Protein AF-A0A4Q5LJ62-F1 (afdb_monomer)

Solvent-accessible surface area (backbone atoms only — not comparable to full-atom values): 12305 Å² total; per-residue (Å²): 129,76,89,65,67,50,66,28,33,42,40,40,42,43,19,78,35,74,48,66,73,55,53,48,42,42,36,74,74,70,58,32,41,82,62,65,62,77,50,57,59,85,97,56,76,72,80,79,62,79,39,39,34,42,36,80,39,76,45,72,65,59,47,51,54,51,49,52,51,50,54,54,52,46,70,76,39,81,76,42,24,28,34,40,40,29,29,39,22,82,40,39,42,74,46,78,68,42,77,66,47,100,65,82,76,54,48,38,43,42,70,36,63,49,86,62,44,95,87,57,77,77,66,38,26,32,36,41,42,34,25,35,49,91,74,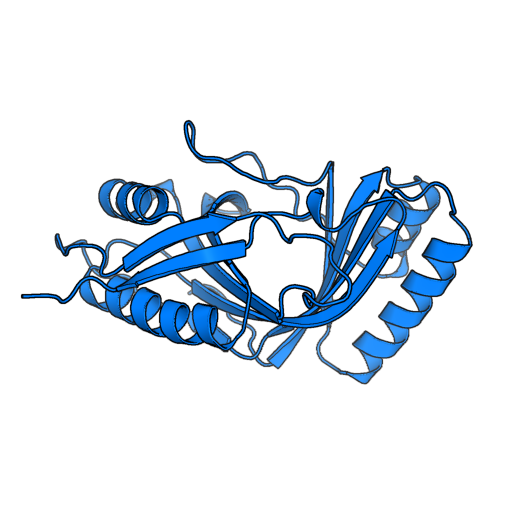22,37,66,69,57,55,50,52,49,44,75,26,50,39,33,44,35,28,38,76,52,100,89,48,50,25,38,36,35,37,53,33,16,48,56,88,59,40,56,60,48,50,56,53,49,53,53,48,46,70,71,20,27,23,41,28,74,20,34,43,30,40,41,29,56,76,45,73,51,74,33,90,59,56,50,66,75,44,73,59,24,67,60,49,77,47,74,48,81,83,127

Structure (mmCIF, N/CA/C/O backbone):
data_AF-A0A4Q5LJ62-F1
#
_entry.id   AF-A0A4Q5LJ62-F1
#
loop_
_atom_site.group_PDB
_atom_site.id
_atom_site.type_symbol
_atom_site.label_atom_id
_atom_site.label_alt_id
_atom_site.label_comp_id
_atom_site.label_asym_id
_atom_site.label_entity_id
_atom_site.label_seq_id
_atom_site.pdbx_PDB_ins_code
_atom_site.Cartn_x
_atom_site.Cartn_y
_atom_site.Cartn_z
_atom_site.occupancy
_atom_site.B_iso_or_equiv
_atom_site.auth_seq_id
_atom_site.auth_comp_id
_atom_site.auth_asym_id
_atom_site.auth_atom_id
_atom_site.pdbx_PDB_model_num
ATOM 1 N N . MET A 1 1 ? 6.351 8.570 18.678 1.00 62.91 1 MET A N 1
ATOM 2 C CA . MET A 1 1 ? 5.264 8.800 17.703 1.00 62.91 1 MET A CA 1
ATOM 3 C C . MET A 1 1 ? 5.742 8.217 16.388 1.00 62.91 1 MET A C 1
ATOM 5 O O . MET A 1 1 ? 6.910 8.433 16.079 1.00 62.91 1 MET A O 1
ATOM 9 N N . GLU A 1 2 ? 4.921 7.429 15.690 1.00 82.50 2 GLU A N 1
ATOM 10 C CA . GLU A 1 2 ? 5.309 6.913 14.368 1.00 82.50 2 GLU A CA 1
ATOM 11 C C . GLU A 1 2 ? 5.549 8.087 13.414 1.00 82.50 2 GLU A C 1
ATOM 13 O O . GLU A 1 2 ? 4.818 9.077 13.455 1.00 82.50 2 GLU A O 1
ATOM 18 N N . LEU A 1 3 ? 6.593 7.996 12.592 1.00 84.75 3 LEU A N 1
ATOM 19 C CA . LEU A 1 3 ? 6.893 9.022 11.599 1.00 84.75 3 LEU A CA 1
ATOM 20 C C . LEU A 1 3 ? 5.955 8.854 10.405 1.00 84.75 3 LEU A C 1
ATOM 22 O O . LEU A 1 3 ? 5.915 7.775 9.819 1.00 84.75 3 LEU A O 1
ATOM 26 N N . THR A 1 4 ? 5.259 9.925 10.031 1.00 92.44 4 THR A N 1
ATOM 27 C CA . THR A 1 4 ? 4.455 9.994 8.808 1.00 92.44 4 THR A CA 1
ATOM 28 C C . THR A 1 4 ? 5.129 10.886 7.773 1.00 92.44 4 THR A C 1
ATOM 30 O O . THR A 1 4 ? 5.835 11.841 8.112 1.00 92.44 4 THR A O 1
ATOM 33 N N . GLN A 1 5 ? 4.960 10.553 6.498 1.00 93.25 5 GLN A N 1
ATOM 34 C CA . GLN A 1 5 ? 5.616 11.217 5.376 1.00 93.25 5 GLN A CA 1
ATOM 35 C C . GLN A 1 5 ? 4.644 11.402 4.198 1.00 93.25 5 GLN A C 1
ATOM 37 O O . GLN A 1 5 ? 4.806 10.757 3.166 1.00 93.25 5 GLN A O 1
ATOM 42 N N . PRO A 1 6 ? 3.632 12.280 4.308 1.00 95.81 6 PRO A N 1
ATOM 43 C CA . PRO A 1 6 ? 2.788 12.605 3.164 1.00 95.81 6 PRO A CA 1
ATOM 44 C C . PRO A 1 6 ? 3.574 13.395 2.106 1.00 95.81 6 PRO A C 1
ATOM 46 O O . PRO A 1 6 ? 4.588 14.032 2.401 1.00 95.81 6 PRO A O 1
ATOM 49 N N . ASN A 1 7 ? 3.042 13.431 0.886 1.00 96.94 7 ASN A N 1
ATOM 50 C CA . ASN A 1 7 ? 3.590 14.127 -0.280 1.00 96.94 7 ASN A CA 1
ATOM 51 C C . ASN A 1 7 ? 4.972 13.626 -0.721 1.00 96.94 7 ASN A C 1
ATOM 53 O O . ASN A 1 7 ? 5.824 14.414 -1.132 1.00 96.94 7 ASN A O 1
ATOM 57 N N . ILE A 1 8 ? 5.182 12.315 -0.643 1.00 97.44 8 ILE A N 1
ATOM 58 C CA . ILE A 1 8 ? 6.353 11.639 -1.206 1.00 97.44 8 ILE A CA 1
ATOM 59 C C . ILE A 1 8 ? 5.923 10.680 -2.313 1.00 97.44 8 ILE A C 1
ATOM 61 O O . ILE A 1 8 ? 4.735 10.393 -2.478 1.00 97.44 8 ILE A O 1
ATOM 65 N N . PHE A 1 9 ? 6.902 10.190 -3.062 1.00 98.06 9 PHE A N 1
ATOM 66 C CA . PHE A 1 9 ? 6.711 9.155 -4.062 1.00 98.06 9 PHE A CA 1
ATOM 67 C C . PHE A 1 9 ? 7.361 7.863 -3.599 1.00 98.06 9 PHE A C 1
ATOM 69 O O . PHE A 1 9 ? 8.462 7.884 -3.038 1.00 98.06 9 PHE A O 1
ATOM 76 N N . HIS A 1 10 ? 6.700 6.750 -3.873 1.00 97.69 10 HIS A N 1
ATOM 77 C CA . HIS A 1 10 ? 7.274 5.426 -3.723 1.00 97.69 10 HIS A CA 1
ATOM 78 C C . HIS A 1 10 ? 7.472 4.790 -5.095 1.00 97.69 10 HIS A C 1
ATOM 80 O O . HIS A 1 10 ? 6.712 5.039 -6.031 1.00 97.69 10 HIS A O 1
ATOM 86 N N . ILE A 1 11 ? 8.523 3.990 -5.217 1.00 98.19 11 ILE A N 1
ATOM 87 C CA . ILE A 1 11 ? 8.724 3.083 -6.337 1.00 98.19 11 ILE A CA 1
ATOM 88 C C . ILE A 1 11 ? 8.889 1.690 -5.744 1.00 98.19 11 ILE A C 1
ATOM 90 O O . ILE A 1 11 ? 9.716 1.496 -4.852 1.00 98.19 11 ILE A O 1
ATOM 94 N N . HIS A 1 12 ? 8.114 0.744 -6.254 1.00 96.56 12 HIS A N 1
ATOM 95 C CA . HIS A 1 12 ? 8.109 -0.651 -5.852 1.00 96.56 12 HIS A CA 1
ATOM 96 C C . HIS A 1 12 ? 8.596 -1.532 -7.000 1.00 96.56 12 HIS A C 1
ATOM 98 O O . HIS A 1 12 ? 8.252 -1.315 -8.167 1.00 96.56 12 HIS A O 1
ATOM 104 N N . ILE A 1 13 ? 9.407 -2.530 -6.651 1.00 96.19 13 ILE A N 1
ATOM 105 C CA . ILE A 1 13 ? 9.763 -3.650 -7.522 1.00 96.19 13 ILE A CA 1
ATOM 106 C C . ILE A 1 13 ? 9.187 -4.904 -6.877 1.00 96.19 13 ILE A C 1
ATOM 108 O O . ILE A 1 13 ? 9.687 -5.363 -5.849 1.00 96.19 13 ILE A O 1
ATOM 112 N N . ASP A 1 14 ? 8.156 -5.450 -7.510 1.00 93.75 14 ASP A N 1
ATOM 113 C CA . ASP A 1 14 ? 7.458 -6.652 -7.072 1.00 93.75 14 ASP A CA 1
ATOM 114 C C . ASP A 1 14 ? 7.798 -7.806 -8.006 1.00 93.75 14 ASP A C 1
ATOM 116 O O . ASP A 1 14 ? 7.232 -7.938 -9.097 1.00 93.75 14 ASP A O 1
ATOM 120 N N . ALA A 1 15 ? 8.756 -8.642 -7.602 1.00 93.12 15 ALA A N 1
ATOM 121 C CA . ALA A 1 15 ? 9.283 -9.695 -8.462 1.00 93.12 15 ALA A CA 1
ATOM 122 C C . ALA A 1 15 ? 8.815 -11.094 -8.037 1.00 93.12 15 ALA A C 1
ATOM 124 O O . ALA A 1 15 ? 8.933 -11.504 -6.881 1.00 93.12 15 ALA A O 1
ATOM 125 N N . LYS A 1 16 ? 8.364 -11.877 -9.024 1.00 91.50 16 LYS A N 1
ATOM 126 C CA . LYS A 1 16 ? 8.304 -13.348 -8.952 1.00 91.50 16 LYS A CA 1
ATOM 127 C C . LYS A 1 16 ? 9.650 -13.973 -9.329 1.00 91.50 16 LYS A C 1
ATOM 129 O O . LYS A 1 16 ? 9.976 -15.070 -8.888 1.00 91.50 16 LYS A O 1
ATOM 134 N N . LYS A 1 17 ? 10.437 -13.284 -10.158 1.00 94.00 17 LYS A N 1
ATOM 135 C CA . LYS A 1 17 ? 11.802 -13.667 -10.519 1.00 94.00 17 LYS A CA 1
ATOM 136 C C . LYS A 1 17 ? 12.646 -12.412 -10.713 1.00 94.00 17 LYS A C 1
ATOM 138 O O . LYS A 1 17 ? 12.348 -11.607 -11.593 1.00 94.00 17 LYS A O 1
ATOM 143 N N . MET A 1 18 ? 13.705 -12.283 -9.916 1.00 93.94 18 MET A N 1
ATOM 144 C CA . MET A 1 18 ? 14.622 -11.143 -9.939 1.00 93.94 18 MET A CA 1
ATOM 145 C C . MET A 1 18 ? 16.033 -11.602 -10.340 1.00 93.94 18 MET A C 1
ATOM 147 O O . MET A 1 18 ? 16.653 -12.366 -9.596 1.00 93.94 18 MET A O 1
ATOM 151 N N . PRO A 1 19 ? 16.560 -11.179 -11.501 1.00 95.19 19 PRO A N 1
ATOM 152 C CA . PRO A 1 19 ? 17.945 -11.451 -11.878 1.00 95.19 19 PRO A CA 1
ATOM 153 C C . PRO A 1 19 ? 18.909 -10.785 -10.890 1.00 95.19 19 PRO A C 1
ATOM 155 O O . PRO A 1 19 ? 18.724 -9.620 -10.542 1.00 95.19 19 PRO A O 1
ATOM 158 N N . GLN A 1 20 ? 19.965 -11.488 -10.467 1.00 94.75 20 GLN A N 1
ATOM 159 C CA . GLN A 1 20 ? 20.892 -10.990 -9.438 1.00 94.75 20 GLN A CA 1
ATOM 160 C C . GLN A 1 20 ? 21.490 -9.618 -9.789 1.00 94.75 20 GLN A C 1
ATOM 162 O O . GLN A 1 20 ? 21.547 -8.736 -8.942 1.00 94.75 20 GLN A O 1
ATOM 167 N N . LEU A 1 21 ? 21.899 -9.413 -11.046 1.00 95.69 21 LEU A N 1
ATOM 168 C CA . LEU A 1 21 ? 22.459 -8.130 -11.489 1.00 95.69 21 LEU A CA 1
ATOM 169 C C . LEU A 1 21 ? 21.441 -6.983 -11.428 1.00 95.69 21 LEU A C 1
ATOM 171 O O . LEU A 1 21 ? 21.831 -5.839 -11.212 1.00 95.69 21 LEU A O 1
ATOM 175 N N . PHE A 1 22 ? 20.150 -7.277 -11.597 1.00 96.31 22 PHE A N 1
ATOM 176 C CA . PHE A 1 22 ? 19.097 -6.285 -11.410 1.00 96.31 22 PHE A CA 1
ATOM 177 C C . PHE A 1 22 ? 18.885 -6.015 -9.909 1.00 96.31 22 PHE A C 1
ATOM 179 O O . PHE A 1 22 ? 18.864 -4.857 -9.505 1.00 96.31 22 PHE A O 1
ATOM 186 N N . ASP A 1 23 ? 18.812 -7.046 -9.059 1.00 95.00 23 ASP A N 1
ATOM 187 C CA . ASP A 1 23 ? 18.669 -6.859 -7.601 1.00 95.00 23 ASP A CA 1
ATOM 188 C C . ASP A 1 23 ? 19.816 -6.009 -7.029 1.00 95.00 23 ASP A C 1
ATOM 190 O O . ASP A 1 23 ? 19.595 -5.024 -6.324 1.00 95.00 23 ASP A O 1
ATOM 194 N N . GLU A 1 24 ? 21.052 -6.319 -7.426 1.00 95.62 24 GLU A N 1
ATOM 195 C CA . GLU A 1 24 ? 22.230 -5.563 -7.013 1.00 95.62 24 GLU A CA 1
ATOM 196 C C . GLU A 1 24 ? 22.199 -4.113 -7.499 1.00 95.62 24 GLU A C 1
ATOM 198 O O . GLU A 1 24 ? 22.529 -3.219 -6.723 1.00 95.62 24 GLU A O 1
ATOM 203 N N . PHE A 1 25 ? 21.775 -3.866 -8.740 1.00 97.00 25 PHE A N 1
ATOM 204 C CA . PHE A 1 25 ? 21.596 -2.513 -9.264 1.00 97.00 25 PHE A CA 1
ATOM 205 C C . PHE A 1 25 ? 20.556 -1.728 -8.449 1.00 97.00 25 PHE A C 1
ATOM 207 O O . PHE A 1 25 ? 20.828 -0.615 -7.996 1.00 97.00 25 PHE A O 1
ATOM 214 N N . ALA A 1 26 ? 19.383 -2.319 -8.205 1.00 96.75 26 ALA A N 1
ATOM 215 C CA . ALA A 1 26 ? 18.315 -1.669 -7.453 1.00 96.75 26 ALA A CA 1
ATOM 216 C C . ALA A 1 26 ? 18.779 -1.286 -6.038 1.00 96.75 26 ALA A C 1
ATOM 218 O O . ALA A 1 26 ? 18.584 -0.153 -5.601 1.00 96.75 26 ALA A O 1
ATOM 219 N N . ILE A 1 27 ? 19.451 -2.197 -5.334 1.00 95.81 27 ILE A N 1
ATOM 220 C CA . ILE A 1 27 ? 19.851 -1.974 -3.940 1.00 95.81 27 ILE A CA 1
ATOM 221 C C . ILE A 1 27 ? 21.095 -1.091 -3.838 1.00 95.81 27 ILE A C 1
ATOM 223 O O . ILE A 1 27 ? 21.108 -0.115 -3.091 1.00 95.81 27 ILE A O 1
ATOM 227 N N . LYS A 1 28 ? 22.163 -1.428 -4.567 1.00 95.44 28 LYS A N 1
ATOM 228 C CA . LYS A 1 28 ? 23.476 -0.789 -4.389 1.00 95.44 28 LYS A CA 1
ATOM 229 C C . LYS A 1 28 ? 23.579 0.546 -5.116 1.00 95.44 28 LYS A C 1
ATOM 231 O O . LYS A 1 28 ? 24.240 1.445 -4.605 1.00 95.44 28 LYS A O 1
ATOM 236 N N . GLU A 1 29 ? 22.963 0.671 -6.290 1.00 95.81 29 GLU A N 1
ATOM 237 C CA . GLU A 1 29 ? 23.084 1.880 -7.113 1.00 95.81 29 GLU A CA 1
ATOM 238 C C . GLU A 1 29 ? 21.905 2.833 -6.921 1.00 95.81 29 GLU A C 1
ATOM 240 O O . GLU A 1 29 ? 22.112 4.040 -6.809 1.00 95.81 29 GLU A O 1
ATOM 245 N N . LEU A 1 30 ? 20.676 2.309 -6.854 1.00 95.62 30 LEU A N 1
ATOM 246 C CA . LEU A 1 30 ? 19.474 3.136 -6.690 1.00 95.62 30 LEU A CA 1
ATOM 247 C C . LEU A 1 30 ? 19.032 3.306 -5.229 1.00 95.62 30 LEU A C 1
ATOM 249 O O . LEU A 1 30 ? 18.219 4.182 -4.941 1.00 95.62 30 LEU A O 1
ATOM 253 N N . GLY A 1 31 ? 19.575 2.512 -4.303 1.00 95.69 31 GLY A N 1
ATOM 254 C CA . GLY A 1 31 ? 19.283 2.630 -2.874 1.00 95.69 31 GLY A CA 1
ATOM 255 C C . GLY A 1 31 ? 17.927 2.061 -2.456 1.00 95.69 31 GLY A C 1
ATOM 256 O O . GLY A 1 31 ? 17.397 2.467 -1.419 1.00 95.69 31 GLY A O 1
ATOM 257 N N . PHE A 1 32 ? 17.351 1.145 -3.241 1.00 95.81 32 PHE A N 1
ATOM 258 C CA . PHE A 1 32 ? 16.175 0.391 -2.811 1.00 95.81 32 PHE A CA 1
ATOM 259 C C . PHE A 1 32 ? 16.496 -0.400 -1.546 1.00 95.81 32 PHE A C 1
ATOM 261 O O . PHE A 1 32 ? 17.592 -0.944 -1.396 1.00 95.81 32 PHE A O 1
ATOM 268 N N . TYR A 1 33 ? 15.519 -0.496 -0.652 1.00 91.75 33 TYR A N 1
ATOM 269 C CA . TYR A 1 33 ? 15.632 -1.335 0.527 1.00 91.75 33 TYR A CA 1
ATOM 270 C C . TYR A 1 33 ? 14.598 -2.450 0.502 1.00 91.75 33 TYR A C 1
ATOM 272 O O . TYR A 1 33 ? 13.507 -2.341 -0.067 1.00 91.75 33 TYR A O 1
ATOM 280 N N . ASP A 1 34 ? 14.996 -3.531 1.147 1.00 84.88 34 ASP A N 1
ATOM 281 C CA . ASP A 1 34 ? 14.203 -4.726 1.317 1.00 84.88 34 ASP A CA 1
ATOM 282 C C . ASP A 1 34 ? 13.041 -4.456 2.279 1.00 84.88 34 ASP A C 1
ATOM 284 O O . ASP A 1 34 ? 13.243 -3.950 3.388 1.00 84.88 34 ASP A O 1
ATOM 288 N N . THR A 1 35 ? 11.825 -4.739 1.822 1.00 77.38 35 THR A N 1
ATOM 289 C CA . THR A 1 35 ? 10.606 -4.666 2.633 1.00 77.38 35 THR A CA 1
ATOM 290 C C . THR A 1 35 ? 9.923 -6.033 2.642 1.00 77.38 35 THR A C 1
ATOM 292 O O . THR A 1 35 ? 8.707 -6.131 2.507 1.00 77.38 35 THR A O 1
ATOM 295 N N . ASP A 1 36 ? 10.710 -7.100 2.771 1.00 75.75 36 ASP A N 1
ATOM 296 C CA . ASP A 1 36 ? 10.187 -8.454 2.866 1.00 75.75 36 ASP A CA 1
ATOM 297 C C . ASP A 1 36 ? 9.247 -8.582 4.079 1.00 75.75 36 ASP A C 1
ATOM 299 O O . ASP A 1 36 ? 9.583 -8.277 5.233 1.00 75.75 36 ASP A O 1
ATOM 303 N N . PHE A 1 37 ? 8.029 -9.035 3.794 1.00 80.06 37 PHE A N 1
ATOM 304 C CA . PHE A 1 37 ? 7.050 -9.414 4.801 1.00 80.06 37 PHE A CA 1
ATOM 305 C C . PHE A 1 37 ? 7.538 -10.676 5.521 1.00 80.06 37 PHE A C 1
ATOM 307 O O . PHE A 1 37 ? 8.091 -11.582 4.901 1.00 80.06 37 PHE A O 1
ATOM 314 N N . ASN A 1 38 ? 7.323 -10.772 6.834 1.00 83.19 38 ASN A N 1
ATOM 315 C CA . ASN A 1 38 ? 7.721 -11.949 7.618 1.00 83.19 38 ASN A CA 1
ATOM 316 C C . ASN A 1 38 ? 6.551 -12.917 7.873 1.00 83.19 38 ASN A C 1
ATOM 318 O O . ASN A 1 38 ? 6.513 -13.613 8.890 1.00 83.19 38 ASN A O 1
ATOM 322 N N . GLY A 1 39 ? 5.610 -12.960 6.928 1.00 85.94 39 GLY A N 1
ATOM 323 C CA . GLY A 1 39 ? 4.414 -13.795 6.934 1.00 85.94 39 GLY A CA 1
ATOM 324 C C . GLY A 1 39 ? 3.121 -12.992 7.076 1.00 85.94 39 GLY A C 1
ATOM 325 O O . GLY A 1 39 ? 3.095 -11.765 6.986 1.00 85.94 39 GLY A O 1
ATOM 326 N N . HIS A 1 40 ? 2.028 -13.698 7.351 1.00 88.94 40 HIS A N 1
ATOM 327 C CA . HIS A 1 40 ? 0.675 -13.145 7.385 1.00 88.94 40 HIS A CA 1
ATOM 328 C C . HIS A 1 40 ? -0.177 -13.809 8.482 1.00 88.94 40 HIS A C 1
ATOM 330 O O . HIS A 1 40 ? 0.174 -14.877 8.996 1.00 88.94 40 HIS A O 1
ATOM 336 N N . PRO A 1 41 ? -1.305 -13.194 8.884 1.00 88.88 41 PRO A N 1
ATOM 337 C CA . PRO A 1 41 ? -2.249 -13.808 9.812 1.00 88.88 41 PRO A CA 1
ATOM 338 C C . PRO A 1 41 ? -2.792 -15.154 9.301 1.00 88.88 41 PRO A C 1
ATOM 340 O O . PRO A 1 41 ? -3.316 -15.243 8.192 1.00 88.88 41 PRO A O 1
ATOM 343 N N . GLU A 1 42 ? -2.712 -16.196 10.135 1.00 87.69 42 GLU A N 1
ATOM 344 C CA . GLU A 1 42 ? -3.179 -17.547 9.798 1.00 87.69 42 GLU A CA 1
ATOM 345 C C . GLU A 1 42 ? -4.678 -17.565 9.449 1.00 87.69 42 GLU A C 1
ATOM 347 O O . GLU A 1 42 ? -5.496 -16.931 10.118 1.00 87.69 42 GLU A O 1
ATOM 352 N N . GLY A 1 43 ? -5.041 -18.312 8.402 1.00 84.94 43 GLY A N 1
ATOM 353 C CA . GLY A 1 43 ? -6.429 -18.470 7.955 1.00 84.94 43 GLY A CA 1
ATOM 354 C C . GLY A 1 43 ? -6.952 -17.353 7.045 1.00 84.94 43 GLY A C 1
ATOM 355 O O . GLY A 1 43 ? -8.093 -17.443 6.592 1.00 84.94 43 GLY A O 1
ATOM 356 N N . TYR A 1 44 ? -6.138 -16.341 6.729 1.00 84.94 44 TYR A N 1
ATOM 357 C CA . TYR A 1 44 ? -6.495 -15.262 5.804 1.00 84.94 44 TYR A CA 1
ATOM 358 C C . TYR A 1 44 ? -5.665 -15.346 4.522 1.00 84.94 44 TYR A C 1
ATOM 360 O O . TYR A 1 44 ? -4.482 -15.686 4.547 1.00 84.94 44 TYR A O 1
ATOM 368 N N . GLN A 1 45 ? -6.283 -15.038 3.377 1.00 76.06 45 GLN A N 1
ATOM 369 C CA . GLN A 1 45 ? -5.529 -14.957 2.123 1.00 76.06 45 GLN A CA 1
ATOM 370 C C . GLN A 1 45 ? -4.578 -13.757 2.165 1.00 76.06 45 GLN A C 1
ATOM 372 O O . GLN A 1 45 ? -4.933 -12.692 2.678 1.00 76.06 45 GLN A O 1
ATOM 377 N N . HIS A 1 46 ? -3.414 -13.935 1.557 1.00 75.62 46 HIS A N 1
ATOM 378 C CA . HIS A 1 46 ? -2.348 -12.951 1.434 1.00 75.62 46 HIS A CA 1
ATOM 379 C C . HIS A 1 46 ? -1.760 -13.020 0.021 1.00 75.62 46 HIS A C 1
ATOM 381 O O . HIS A 1 46 ? -2.018 -13.961 -0.735 1.00 75.62 46 HIS A O 1
ATOM 387 N N . PHE A 1 47 ? -0.966 -12.013 -0.316 1.00 73.75 47 PHE A N 1
ATOM 388 C CA . PHE A 1 47 ? -0.126 -12.000 -1.499 1.00 73.75 47 PHE A CA 1
ATOM 389 C C . PHE A 1 47 ? 1.250 -11.508 -1.070 1.00 73.75 47 PHE A C 1
ATOM 391 O O . PHE A 1 47 ? 1.381 -10.378 -0.607 1.00 73.75 47 PHE A O 1
ATOM 398 N N . GLU A 1 48 ? 2.252 -12.367 -1.201 1.00 72.94 48 GLU A N 1
ATOM 399 C CA . GLU A 1 48 ? 3.644 -12.049 -0.900 1.00 72.94 48 GLU A CA 1
ATOM 400 C C . GLU A 1 48 ? 4.450 -12.269 -2.191 1.00 72.94 48 GLU A C 1
ATOM 402 O O . GLU A 1 48 ? 4.517 -13.404 -2.682 1.00 72.94 48 GLU A O 1
ATOM 407 N N . PRO A 1 49 ? 5.008 -11.213 -2.812 1.00 77.81 49 PRO A N 1
ATOM 408 C CA . PRO A 1 49 ? 5.973 -11.402 -3.889 1.00 77.81 49 PRO A CA 1
ATOM 409 C C . PRO A 1 49 ? 7.225 -12.098 -3.332 1.00 77.81 49 PRO A C 1
ATOM 411 O O . PRO A 1 49 ? 7.538 -11.993 -2.150 1.00 77.81 49 PRO A O 1
ATOM 414 N N . ILE A 1 50 ? 7.976 -12.792 -4.191 1.00 83.00 50 ILE A N 1
ATOM 415 C CA . ILE A 1 50 ? 9.232 -13.451 -3.781 1.00 83.00 50 ILE A CA 1
ATOM 416 C C . ILE A 1 50 ? 10.295 -12.414 -3.403 1.00 83.00 50 ILE A C 1
ATOM 418 O O . ILE A 1 50 ? 11.196 -12.704 -2.621 1.00 83.00 50 ILE A O 1
ATOM 422 N N . ARG A 1 51 ? 10.204 -11.216 -3.985 1.00 88.88 51 ARG A N 1
ATOM 423 C CA . ARG A 1 51 ? 11.083 -10.090 -3.696 1.00 88.88 51 ARG A CA 1
ATOM 424 C C . ARG A 1 51 ? 10.275 -8.798 -3.739 1.00 88.88 51 ARG A C 1
ATOM 426 O O . ARG A 1 51 ? 9.710 -8.495 -4.793 1.00 88.88 51 ARG A O 1
ATOM 433 N N . HIS A 1 52 ? 10.248 -8.060 -2.629 1.00 91.75 52 HIS A N 1
ATOM 434 C CA . HIS A 1 52 ? 9.606 -6.747 -2.537 1.00 91.75 52 HIS A CA 1
ATOM 435 C C . HIS A 1 52 ? 10.634 -5.669 -2.185 1.00 91.75 52 HIS A C 1
ATOM 437 O O . HIS A 1 52 ? 11.098 -5.567 -1.047 1.00 91.75 52 HIS A O 1
ATOM 443 N N . LEU A 1 53 ? 10.993 -4.839 -3.164 1.00 94.50 53 LEU A N 1
ATOM 444 C CA . LEU A 1 53 ? 11.888 -3.707 -2.938 1.00 94.50 53 LEU A CA 1
ATOM 445 C C . LEU A 1 53 ? 11.109 -2.401 -2.993 1.00 94.50 53 LEU A C 1
ATOM 447 O O . LEU A 1 53 ? 10.331 -2.182 -3.918 1.00 94.50 53 LEU A O 1
ATOM 451 N N . THR A 1 54 ? 11.386 -1.505 -2.048 1.00 95.25 54 THR A N 1
ATOM 452 C CA . THR A 1 54 ? 10.789 -0.166 -2.006 1.00 95.25 54 THR A CA 1
ATOM 453 C C . THR A 1 54 ? 11.875 0.904 -2.035 1.00 95.25 54 THR A C 1
ATOM 455 O O . THR A 1 54 ? 12.897 0.797 -1.353 1.00 95.25 54 THR A O 1
ATOM 458 N N . LEU A 1 55 ? 11.635 1.976 -2.786 1.00 97.00 55 LEU A N 1
ATOM 459 C CA . LEU A 1 55 ? 12.403 3.213 -2.721 1.00 97.00 55 LEU A CA 1
ATOM 460 C C . LEU A 1 55 ? 11.467 4.397 -2.503 1.00 97.00 55 LEU A C 1
ATOM 462 O O . LEU A 1 55 ? 10.456 4.540 -3.184 1.00 97.00 55 LEU A O 1
ATOM 466 N N . LYS A 1 56 ? 11.843 5.280 -1.577 1.00 96.44 56 LYS A N 1
ATOM 467 C CA . LYS A 1 56 ? 11.110 6.512 -1.281 1.00 96.44 56 LYS A CA 1
ATOM 468 C C . LYS A 1 56 ? 11.873 7.716 -1.806 1.00 96.44 56 LYS A C 1
ATOM 470 O O . LYS A 1 56 ? 13.038 7.900 -1.456 1.00 96.44 56 LYS A O 1
ATOM 475 N N . VAL A 1 57 ? 11.206 8.570 -2.572 1.00 97.31 57 VAL A N 1
ATOM 476 C CA . VAL A 1 57 ? 11.789 9.802 -3.119 1.00 97.31 57 VAL A CA 1
ATOM 477 C C . VAL A 1 57 ? 10.872 10.995 -2.883 1.00 97.31 57 VAL A C 1
ATOM 479 O O . VAL A 1 57 ? 9.659 10.858 -2.737 1.00 97.31 57 VAL A O 1
ATOM 482 N N . LYS A 1 58 ? 11.456 12.191 -2.778 1.00 96.56 58 LYS A N 1
ATOM 483 C CA . LYS A 1 58 ? 10.721 13.399 -2.363 1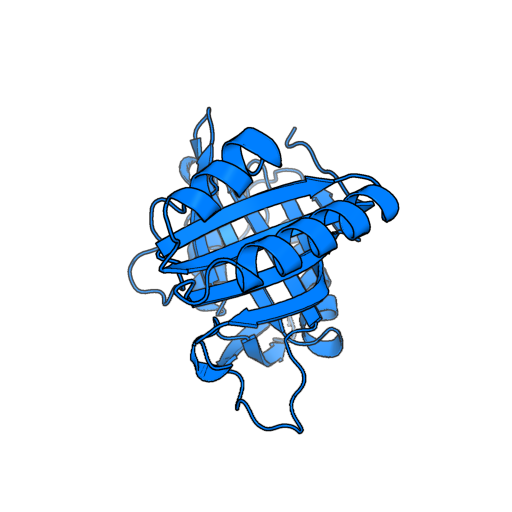.00 96.56 58 LYS A CA 1
ATOM 484 C C . LYS A 1 58 ? 10.210 14.231 -3.528 1.00 96.56 58 LYS A C 1
ATOM 486 O O . LYS A 1 58 ? 9.258 14.984 -3.354 1.00 96.56 58 LYS A O 1
ATOM 491 N N . THR A 1 59 ? 10.864 14.147 -4.681 1.00 97.50 59 THR A N 1
ATOM 492 C CA . THR A 1 59 ? 10.583 15.019 -5.821 1.00 97.50 59 THR A CA 1
ATOM 493 C C . THR A 1 59 ? 10.101 14.207 -7.015 1.00 97.50 59 THR A C 1
ATOM 495 O O . THR A 1 59 ? 10.394 13.016 -7.148 1.00 97.50 59 THR A O 1
ATOM 498 N N . LYS A 1 60 ? 9.331 14.861 -7.887 1.00 97.25 60 LYS A N 1
ATOM 499 C CA . LYS A 1 60 ? 8.832 14.246 -9.121 1.00 97.25 60 LYS A CA 1
ATOM 500 C C . LYS A 1 60 ? 9.976 14.009 -10.109 1.00 97.25 60 LYS A C 1
ATOM 502 O O . LYS A 1 60 ? 9.926 13.072 -10.905 1.00 97.25 60 LYS A O 1
ATOM 507 N N . GLU A 1 61 ? 10.982 14.871 -10.064 1.00 98.12 61 GLU A N 1
ATOM 508 C CA . GLU A 1 61 ? 12.191 14.816 -10.873 1.00 98.12 61 GLU A CA 1
ATOM 509 C C . GLU A 1 61 ? 12.989 13.552 -10.535 1.00 98.12 61 GLU A C 1
ATOM 511 O O . GLU A 1 61 ? 13.218 12.742 -11.433 1.00 98.12 61 GLU A O 1
ATOM 516 N N . ASP A 1 62 ? 13.277 13.318 -9.246 1.00 97.88 62 ASP A N 1
ATOM 517 C CA . ASP A 1 62 ? 13.954 12.097 -8.781 1.00 97.88 62 ASP A CA 1
ATOM 518 C C . ASP A 1 62 ? 13.155 10.846 -9.171 1.00 97.88 62 ASP A C 1
ATOM 520 O O . ASP A 1 62 ? 13.709 9.880 -9.694 1.00 97.88 62 ASP A O 1
ATOM 524 N N . PHE A 1 63 ? 11.831 10.874 -8.959 1.00 98.31 63 PHE A N 1
ATOM 525 C CA . PHE A 1 63 ? 10.943 9.776 -9.342 1.00 98.31 63 PHE A CA 1
ATOM 526 C C . PHE A 1 63 ? 11.060 9.447 -10.834 1.00 98.31 63 PHE A C 1
ATOM 528 O O . PHE A 1 63 ? 11.196 8.281 -11.200 1.00 98.31 63 PHE A O 1
ATOM 535 N N . SER A 1 64 ? 11.019 10.467 -11.693 1.00 98.19 64 SER A N 1
ATOM 536 C CA . SER A 1 64 ? 11.069 10.283 -13.146 1.00 98.19 64 SER A CA 1
ATOM 537 C C . SER A 1 64 ? 12.425 9.728 -13.586 1.00 98.19 64 SER A C 1
ATOM 539 O O . SER A 1 64 ? 12.467 8.771 -14.353 1.00 98.19 64 SER A O 1
ATOM 541 N N . GLU A 1 65 ? 13.522 10.267 -13.046 1.00 98.25 65 GLU A N 1
ATOM 542 C CA . GLU A 1 65 ? 14.878 9.798 -13.346 1.00 98.25 65 GLU A CA 1
ATOM 543 C C . GLU A 1 65 ? 15.075 8.330 -12.947 1.00 98.25 65 GLU A C 1
ATOM 545 O O . GLU A 1 65 ? 15.590 7.526 -13.728 1.00 98.25 65 GLU A O 1
ATOM 550 N N . ILE A 1 66 ? 14.666 7.964 -11.731 1.00 98.19 66 ILE A N 1
ATOM 551 C CA . ILE A 1 66 ? 14.825 6.596 -11.234 1.00 98.19 66 ILE A CA 1
ATOM 552 C C . ILE A 1 66 ? 13.929 5.631 -12.003 1.00 98.19 66 ILE A C 1
ATOM 554 O O . ILE A 1 66 ? 14.370 4.534 -12.348 1.00 98.19 66 ILE A O 1
ATOM 558 N N . TRP A 1 67 ? 12.697 6.034 -12.314 1.00 98.44 67 TRP A N 1
ATOM 559 C CA . TRP A 1 67 ? 11.796 5.216 -13.112 1.00 98.44 67 TRP A CA 1
ATOM 560 C C . TRP A 1 67 ? 12.395 4.882 -14.481 1.00 98.44 67 TRP A C 1
ATOM 562 O O . TRP A 1 67 ? 12.385 3.723 -14.896 1.00 98.44 67 TRP A O 1
ATOM 572 N N . ASP A 1 68 ? 12.950 5.877 -15.174 1.00 98.19 68 ASP A N 1
ATOM 573 C CA . ASP A 1 68 ? 13.549 5.672 -16.492 1.00 98.19 68 ASP A CA 1
ATOM 574 C C . ASP A 1 68 ? 14.767 4.736 -16.410 1.00 98.19 68 ASP A C 1
ATOM 576 O O . ASP A 1 68 ? 14.909 3.829 -17.235 1.00 98.19 68 ASP A O 1
ATOM 580 N N . LYS A 1 69 ? 15.598 4.869 -15.365 1.00 98.00 69 LYS A N 1
ATOM 581 C CA . LYS A 1 69 ? 16.702 3.931 -15.090 1.00 98.00 69 LYS A CA 1
ATOM 582 C C . LYS A 1 69 ? 16.208 2.500 -14.866 1.00 98.00 69 LYS A C 1
ATOM 584 O O . LYS A 1 69 ? 16.806 1.567 -15.399 1.00 98.00 69 LYS A O 1
ATOM 589 N N . LEU A 1 70 ? 15.125 2.313 -14.111 1.00 97.31 70 LEU A N 1
ATOM 590 C CA . LEU A 1 70 ? 14.543 0.990 -13.869 1.00 97.31 70 LEU A CA 1
ATOM 591 C C . LEU A 1 70 ? 13.977 0.367 -15.140 1.00 97.31 70 LEU A C 1
ATOM 593 O O . LEU A 1 70 ? 14.189 -0.821 -15.373 1.00 97.31 70 LEU A O 1
ATOM 597 N N . GLU A 1 71 ? 13.284 1.137 -15.980 1.00 96.62 71 GLU A N 1
ATOM 598 C CA . GLU A 1 71 ? 12.774 0.615 -17.249 1.00 96.62 71 GLU A CA 1
ATOM 599 C C . GLU A 1 71 ? 13.904 0.187 -18.182 1.00 96.62 71 GLU A C 1
ATOM 601 O O . GLU A 1 71 ? 13.844 -0.906 -18.748 1.00 96.62 71 GLU A O 1
ATOM 606 N N . LEU A 1 72 ? 14.942 1.019 -18.316 1.00 96.50 72 LEU A N 1
ATOM 607 C CA . LEU A 1 72 ? 16.131 0.671 -19.091 1.00 96.50 72 LEU A CA 1
ATOM 608 C C . LEU A 1 72 ? 16.761 -0.614 -18.555 1.00 96.50 72 LEU A C 1
ATOM 610 O O . LEU A 1 72 ? 16.976 -1.550 -19.324 1.00 96.50 72 LEU A O 1
ATOM 614 N N . LYS A 1 73 ? 16.961 -0.704 -17.234 1.00 96.50 73 LYS A N 1
ATOM 615 C CA . LYS A 1 73 ? 17.562 -1.886 -16.617 1.00 96.50 73 LYS A CA 1
ATOM 616 C C . LYS A 1 73 ? 16.712 -3.139 -16.792 1.00 96.50 73 LYS A C 1
ATOM 618 O O . LYS A 1 73 ? 17.243 -4.204 -17.083 1.00 96.50 73 LYS A O 1
ATOM 623 N N . THR A 1 74 ? 15.395 -3.014 -16.680 1.00 95.31 74 THR A N 1
ATOM 624 C CA . THR A 1 74 ? 14.482 -4.142 -16.890 1.00 95.31 74 THR A CA 1
ATOM 625 C C . THR A 1 74 ? 14.558 -4.649 -18.332 1.00 95.31 74 THR A C 1
ATOM 627 O O . THR A 1 74 ? 14.570 -5.854 -18.559 1.00 95.31 74 THR A O 1
ATOM 630 N N . ASN A 1 75 ? 14.686 -3.754 -19.318 1.00 93.81 75 ASN A N 1
ATOM 631 C CA . ASN A 1 75 ? 14.835 -4.144 -20.724 1.00 93.81 75 ASN A CA 1
ATOM 632 C C . ASN A 1 75 ? 16.172 -4.860 -21.016 1.00 93.81 75 ASN A C 1
ATOM 634 O O . ASN A 1 75 ? 16.229 -5.680 -21.930 1.00 93.81 75 ASN A O 1
ATOM 638 N N . GLU A 1 76 ? 17.235 -4.581 -20.252 1.00 96.06 76 GLU A N 1
ATOM 639 C CA . GLU A 1 76 ? 18.513 -5.316 -20.324 1.00 96.06 76 GLU A CA 1
ATOM 640 C C . GLU A 1 76 ? 18.422 -6.735 -19.734 1.00 96.06 76 GLU A C 1
ATOM 642 O O . GLU A 1 76 ? 19.269 -7.583 -20.020 1.00 96.06 76 GLU A O 1
ATOM 647 N N . HIS A 1 77 ? 17.393 -7.004 -18.927 1.00 94.00 77 HIS A N 1
ATOM 648 C CA . HIS A 1 77 ? 17.196 -8.244 -18.183 1.00 94.00 77 HIS A CA 1
ATOM 649 C C . HIS A 1 77 ? 15.834 -8.882 -18.518 1.00 94.00 77 HIS A C 1
ATOM 651 O O . HIS A 1 77 ? 14.914 -8.865 -17.697 1.00 94.00 77 HIS A O 1
ATOM 657 N N . PRO A 1 78 ? 15.681 -9.483 -19.719 1.00 90.56 78 PRO A N 1
ATOM 658 C CA . PRO A 1 78 ? 14.402 -10.027 -20.195 1.00 90.56 78 PRO A CA 1
ATOM 659 C C . PRO A 1 78 ? 13.885 -11.222 -19.379 1.00 90.56 78 PRO A C 1
ATOM 661 O O . PRO A 1 78 ? 12.774 -11.694 -19.604 1.00 90.56 78 PRO A O 1
ATOM 664 N N . ASP A 1 79 ? 14.691 -11.746 -18.459 1.00 94.31 79 ASP A N 1
ATOM 665 C CA . ASP A 1 79 ? 14.342 -12.831 -17.555 1.00 94.31 79 ASP A CA 1
ATOM 666 C C . ASP A 1 79 ? 13.726 -12.360 -16.226 1.00 94.31 79 ASP A C 1
ATOM 668 O O . ASP A 1 79 ? 13.357 -13.212 -15.409 1.00 94.31 79 ASP A O 1
ATOM 672 N N . PHE A 1 80 ? 13.587 -11.044 -16.023 1.00 96.19 80 PHE A N 1
ATOM 673 C CA . PHE A 1 80 ? 12.779 -10.458 -14.955 1.00 96.19 80 PHE A CA 1
ATOM 674 C C . PHE A 1 80 ? 11.293 -10.797 -15.139 1.00 96.19 80 PHE A C 1
ATOM 676 O O . PHE A 1 80 ? 10.726 -10.622 -16.218 1.00 96.19 80 PHE A O 1
ATOM 683 N N . VAL A 1 81 ? 10.657 -11.265 -14.062 1.00 95.69 81 VAL A N 1
ATOM 684 C CA . VAL A 1 81 ? 9.216 -11.548 -14.022 1.00 95.69 81 VAL A CA 1
ATOM 685 C C . VAL A 1 81 ? 8.625 -10.871 -12.796 1.00 95.69 81 VAL A C 1
ATOM 687 O O . VAL A 1 81 ? 8.973 -11.221 -11.667 1.00 95.69 81 VAL A O 1
ATOM 690 N N . GLY A 1 82 ? 7.720 -9.923 -13.007 1.00 95.06 82 GLY A N 1
ATOM 691 C CA . GLY A 1 82 ? 7.177 -9.079 -11.950 1.00 95.06 82 GLY A CA 1
ATOM 692 C C . GLY A 1 82 ? 6.540 -7.808 -12.491 1.00 95.06 82 GLY A C 1
ATOM 693 O O . GLY A 1 82 ? 6.194 -7.719 -13.671 1.00 95.06 82 GLY A O 1
ATOM 694 N N . TYR A 1 83 ? 6.399 -6.803 -11.638 1.00 95.31 83 TYR A N 1
ATOM 695 C CA . TYR A 1 83 ? 5.995 -5.471 -12.063 1.00 95.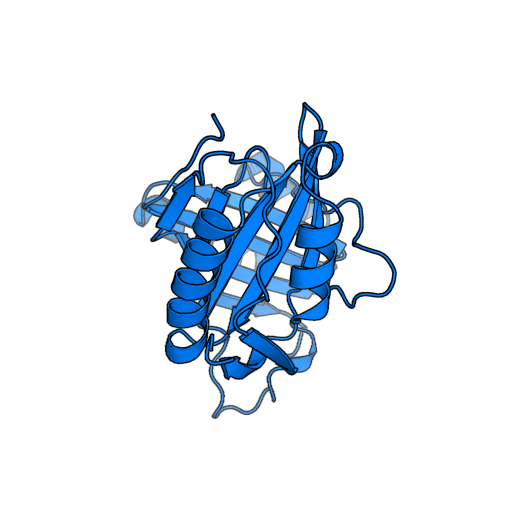31 83 TYR A CA 1
ATOM 696 C C . TYR A 1 83 ? 6.745 -4.378 -11.311 1.00 95.31 83 TYR A C 1
ATOM 698 O O . TYR A 1 83 ? 7.272 -4.578 -10.218 1.00 95.31 83 TYR A O 1
ATOM 706 N N . LEU A 1 84 ? 6.803 -3.223 -11.962 1.00 96.88 84 LEU A N 1
ATOM 707 C CA . LEU A 1 84 ? 7.205 -1.964 -11.363 1.00 96.88 84 LEU A CA 1
ATOM 708 C C . LEU A 1 84 ? 5.942 -1.164 -11.081 1.00 96.88 84 LEU A C 1
ATOM 710 O O . LEU A 1 84 ? 5.069 -1.067 -11.952 1.00 96.88 84 LEU A O 1
ATOM 714 N N . GLU A 1 85 ? 5.871 -0.552 -9.912 1.00 97.06 85 GLU A N 1
ATOM 715 C CA . GLU A 1 85 ? 4.789 0.353 -9.545 1.00 97.06 85 GLU A CA 1
ATOM 716 C C . GLU A 1 85 ? 5.358 1.623 -8.939 1.00 97.06 85 GLU A C 1
ATOM 718 O O . GLU A 1 85 ? 6.317 1.609 -8.176 1.00 97.06 85 GLU A O 1
ATOM 723 N N . GLY A 1 86 ? 4.807 2.748 -9.363 1.00 97.94 86 GLY A N 1
ATOM 724 C CA . GLY A 1 86 ? 5.172 4.066 -8.905 1.00 97.94 86 GLY A CA 1
ATOM 725 C C . GLY A 1 86 ? 3.948 4.717 -8.305 1.00 97.94 86 GLY A C 1
ATOM 726 O O . GLY A 1 86 ? 2.906 4.815 -8.963 1.00 97.94 86 GLY A O 1
ATOM 727 N N . GLU A 1 87 ? 4.090 5.190 -7.079 1.00 98.00 87 GLU A N 1
ATOM 728 C CA . GLU A 1 87 ? 2.989 5.692 -6.280 1.00 98.00 87 GLU A CA 1
ATOM 729 C C . GLU A 1 87 ? 3.272 7.087 -5.742 1.00 98.00 87 GLU A C 1
ATOM 731 O O . GLU A 1 87 ? 4.415 7.466 -5.487 1.00 98.00 87 GLU A O 1
ATOM 736 N N . PHE A 1 88 ? 2.210 7.860 -5.550 1.00 98.12 88 PHE A N 1
ATOM 737 C CA . PHE A 1 8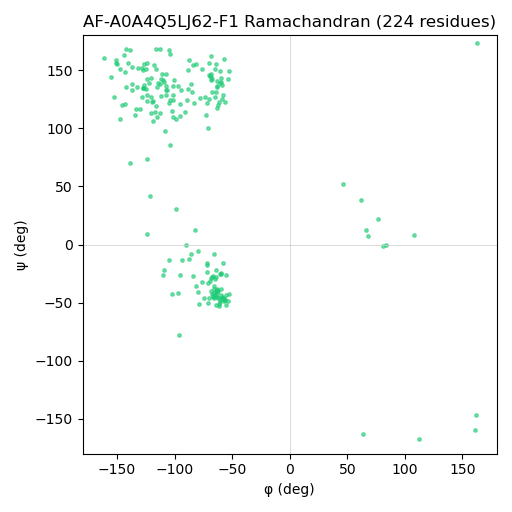8 ? 2.239 9.110 -4.805 1.00 98.12 88 PHE A CA 1
ATOM 738 C C . PHE A 1 88 ? 1.438 8.961 -3.517 1.00 98.12 88 PHE A C 1
ATOM 740 O O . PHE A 1 88 ? 0.342 8.402 -3.539 1.00 98.12 88 PHE A O 1
ATOM 747 N N . ILE A 1 89 ? 1.965 9.496 -2.414 1.00 97.88 89 ILE A N 1
ATOM 748 C CA . ILE A 1 89 ? 1.400 9.333 -1.071 1.00 97.88 89 ILE A CA 1
ATOM 749 C C . ILE A 1 89 ? 0.691 10.624 -0.652 1.00 97.88 89 ILE A C 1
ATOM 751 O O . ILE A 1 89 ? 1.308 11.486 -0.020 1.00 97.88 89 ILE A O 1
ATOM 755 N N . PRO A 1 90 ? -0.591 10.833 -1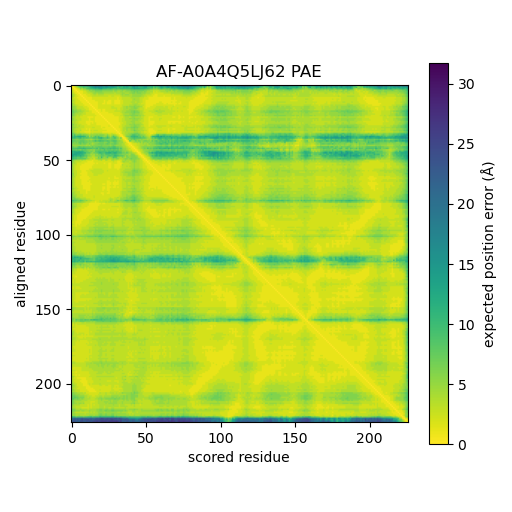.003 1.00 97.31 90 PRO A N 1
ATOM 756 C CA . PRO A 1 90 ? -1.303 12.059 -0.647 1.00 97.31 90 PRO A CA 1
ATOM 757 C C . PRO A 1 90 ? -1.575 12.184 0.856 1.00 97.31 90 PRO A C 1
ATOM 759 O O . PRO A 1 90 ? -1.683 13.301 1.362 1.00 97.31 90 PRO A O 1
ATOM 762 N N . LYS A 1 91 ? -1.719 11.061 1.569 1.00 97.75 91 LYS A N 1
ATOM 763 C CA . LYS A 1 91 ? -2.046 11.028 2.996 1.00 97.75 91 LYS A CA 1
ATOM 764 C C . LYS A 1 91 ? -1.194 9.992 3.704 1.00 97.75 91 LYS A C 1
ATOM 766 O O . LYS A 1 91 ? -1.117 8.851 3.265 1.00 97.75 91 LYS A O 1
ATOM 771 N N . ASP A 1 92 ? -0.624 10.390 4.829 1.00 97.75 92 ASP A N 1
ATOM 772 C CA . ASP A 1 92 ? 0.038 9.509 5.783 1.00 97.75 92 ASP A CA 1
ATOM 773 C C . ASP A 1 92 ? -0.185 10.107 7.172 1.00 97.75 92 ASP A C 1
ATOM 775 O O . ASP A 1 92 ? 0.298 11.200 7.487 1.00 97.75 92 ASP A O 1
ATOM 779 N N . GLU A 1 93 ? -1.031 9.452 7.961 1.00 97.75 93 GLU A N 1
ATOM 780 C CA . GLU A 1 93 ? -1.614 10.028 9.165 1.00 97.75 93 GLU A CA 1
ATOM 781 C C . GLU A 1 93 ? -1.396 9.123 10.372 1.00 97.75 93 GLU A C 1
ATOM 783 O O . GLU A 1 93 ? -1.630 7.918 10.323 1.00 97.75 93 GLU A O 1
ATOM 788 N N . TYR A 1 94 ? -0.992 9.724 11.489 1.00 97.69 94 TYR A N 1
ATOM 789 C CA . TYR A 1 94 ? -0.887 9.036 12.768 1.00 97.69 94 TYR A CA 1
ATOM 790 C C . TYR A 1 94 ? -2.248 9.030 13.467 1.00 97.69 94 TYR A C 1
ATOM 792 O O . TYR A 1 94 ? -2.880 10.079 13.614 1.00 97.69 94 TYR A O 1
ATOM 800 N N . ILE A 1 95 ? -2.677 7.861 13.939 1.00 97.38 95 ILE A N 1
ATOM 801 C CA . ILE A 1 95 ? -3.886 7.699 14.743 1.00 97.38 95 ILE A CA 1
ATOM 802 C C . ILE A 1 95 ? -3.468 7.541 16.213 1.00 97.38 95 ILE A C 1
ATOM 804 O O . ILE A 1 95 ? -2.818 6.551 16.563 1.00 97.38 95 ILE A O 1
ATOM 808 N N . PRO A 1 96 ? -3.826 8.493 17.098 1.00 96.56 96 PRO A N 1
ATOM 809 C CA . PRO A 1 96 ? -3.514 8.390 18.516 1.00 96.56 96 PRO A CA 1
ATOM 810 C C . PRO A 1 96 ? -4.127 7.144 19.151 1.00 96.56 96 PRO A C 1
ATOM 812 O O . PRO A 1 96 ? -5.283 6.803 18.896 1.00 96.56 96 PRO A O 1
ATOM 815 N N . TYR A 1 97 ? -3.358 6.503 20.029 1.00 97.56 97 TYR A N 1
ATOM 816 C CA . TYR A 1 97 ? -3.859 5.382 20.808 1.00 97.56 97 TYR A CA 1
ATOM 817 C C . TYR A 1 97 ? -4.995 5.821 21.743 1.00 97.56 97 TYR A C 1
ATOM 819 O O . TYR A 1 97 ? -4.940 6.874 22.382 1.00 97.56 97 TYR A O 1
ATOM 827 N N . LYS A 1 98 ? -5.999 4.954 21.848 1.00 97.69 98 LYS A N 1
ATOM 828 C CA . LYS A 1 98 ? -7.103 5.007 22.803 1.00 97.69 98 LYS A CA 1
ATOM 829 C C . LYS A 1 98 ? -7.415 3.574 23.221 1.00 97.69 98 LYS A C 1
ATOM 831 O O . LYS A 1 98 ? -7.284 2.670 22.399 1.00 97.69 98 LYS A O 1
ATOM 836 N N . GLU A 1 99 ? -7.872 3.377 24.453 1.00 98.25 99 GLU A N 1
ATOM 837 C CA . GLU A 1 99 ? -8.370 2.080 24.920 1.00 98.25 99 GLU A CA 1
ATOM 838 C C . GLU A 1 99 ? -9.461 1.509 24.004 1.00 98.25 99 GLU A C 1
ATOM 840 O O . GLU A 1 99 ? -10.310 2.240 23.481 1.00 98.25 99 GLU A O 1
ATOM 845 N N . PHE A 1 100 ? -9.429 0.190 23.819 1.00 98.38 100 PHE A N 1
ATOM 846 C CA . PHE A 1 100 ? -10.371 -0.505 22.950 1.00 98.38 100 PHE A CA 1
ATOM 847 C C . PHE A 1 100 ? -11.795 -0.452 23.517 1.00 98.38 100 PHE A C 1
ATOM 849 O O . PHE A 1 100 ? -12.039 -0.775 24.676 1.00 98.38 100 PHE A O 1
ATOM 856 N N . THR A 1 101 ? -12.750 -0.079 22.672 1.00 97.81 101 THR A N 1
ATOM 857 C CA . THR A 1 101 ? -14.187 -0.110 22.945 1.00 97.81 101 THR A CA 1
ATOM 858 C C . THR A 1 101 ? -14.871 -0.918 21.857 1.00 97.81 101 THR A C 1
ATOM 860 O O . THR A 1 101 ? -14.606 -0.717 20.676 1.00 97.81 101 THR A O 1
ATOM 863 N N . ASP A 1 102 ? -15.766 -1.822 22.241 1.00 95.06 102 ASP A N 1
ATOM 864 C CA . ASP A 1 102 ? -16.424 -2.715 21.297 1.00 95.06 102 ASP A CA 1
ATOM 865 C C . ASP A 1 102 ? -17.431 -1.962 20.402 1.00 95.06 102 ASP A C 1
ATOM 867 O O . ASP A 1 102 ? -18.560 -1.671 20.800 1.00 95.06 102 ASP A O 1
ATOM 871 N N . HIS A 1 103 ? -17.011 -1.655 19.171 1.00 95.75 103 HIS A N 1
ATOM 872 C CA . HIS A 1 103 ? -17.879 -1.157 18.107 1.00 95.75 103 HIS A CA 1
ATOM 873 C C . HIS A 1 103 ? -17.856 -2.093 16.885 1.00 95.75 103 HIS A C 1
ATOM 875 O O . HIS A 1 103 ? -16.792 -2.622 16.528 1.00 95.75 103 HIS A O 1
ATOM 881 N N . PRO A 1 104 ? -19.001 -2.281 16.200 1.00 95.81 104 PRO A N 1
ATOM 882 C CA . PRO A 1 104 ? -19.061 -3.088 14.987 1.00 95.81 104 PRO A CA 1
ATOM 883 C C . PRO A 1 104 ? -18.280 -2.422 13.849 1.00 95.81 104 PRO A C 1
ATOM 885 O O . PRO A 1 104 ? -18.318 -1.199 13.692 1.00 95.81 104 PRO A O 1
ATOM 888 N N . VAL A 1 105 ? -17.593 -3.233 13.040 1.00 97.44 105 VAL A N 1
ATOM 889 C CA . VAL A 1 105 ? -16.924 -2.752 11.823 1.00 97.44 105 VAL A CA 1
ATOM 890 C C . VAL A 1 105 ? -17.999 -2.261 10.842 1.00 97.44 105 VAL A C 1
ATOM 892 O O . VAL A 1 105 ? -18.931 -3.011 10.560 1.00 97.44 105 VAL A O 1
ATOM 895 N N . PRO A 1 106 ? -17.911 -1.027 10.315 1.00 97.62 106 PRO A N 1
ATOM 896 C CA . PRO A 1 106 ? -18.972 -0.425 9.501 1.00 97.62 106 PRO A CA 1
ATOM 897 C C . PRO A 1 106 ? -18.953 -0.858 8.030 1.00 97.62 106 PRO A C 1
ATOM 899 O O . PRO A 1 106 ? -19.606 -0.236 7.194 1.00 97.62 106 PRO A O 1
ATOM 902 N N . PHE A 1 107 ? -18.186 -1.887 7.679 1.00 97.81 107 PHE A N 1
ATOM 903 C CA . PHE A 1 107 ? -18.074 -2.361 6.308 1.00 97.81 107 PHE A CA 1
ATOM 904 C C . PHE A 1 107 ? -17.761 -3.853 6.242 1.00 97.81 107 PHE A C 1
ATOM 906 O O . PHE A 1 107 ? -17.213 -4.435 7.180 1.00 97.81 107 PHE A O 1
ATOM 913 N N . LYS A 1 108 ? -18.067 -4.447 5.090 1.00 98.00 108 LYS A N 1
ATOM 914 C CA . LYS A 1 108 ? -17.588 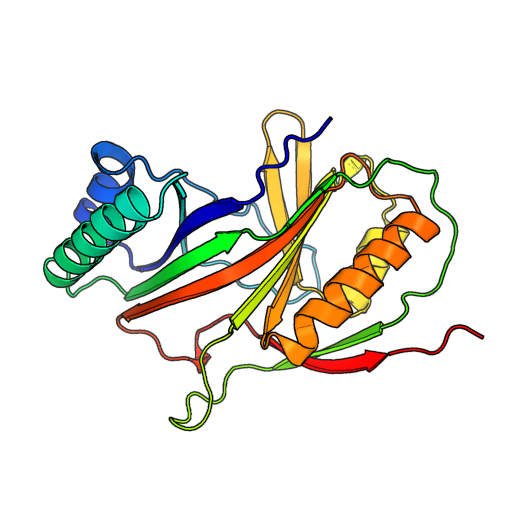-5.762 4.673 1.00 98.00 108 LYS A CA 1
ATOM 915 C C . LYS A 1 108 ? -17.169 -5.713 3.207 1.00 98.00 108 LYS A C 1
ATOM 917 O O . LYS A 1 108 ? -17.857 -5.097 2.397 1.00 98.00 108 LYS A O 1
ATOM 922 N N . ILE A 1 109 ? -16.047 -6.344 2.889 1.00 97.75 109 ILE A N 1
ATOM 923 C CA . ILE A 1 109 ? -15.405 -6.298 1.579 1.00 97.75 109 ILE A CA 1
ATOM 924 C C . ILE A 1 109 ? -15.355 -7.713 1.022 1.00 97.75 109 ILE A C 1
ATOM 926 O O . ILE A 1 109 ? -14.807 -8.628 1.633 1.00 97.75 109 ILE A O 1
ATOM 930 N N . GLU A 1 110 ? -15.922 -7.876 -0.161 1.00 96.81 110 GLU A N 1
ATOM 931 C CA . GLU A 1 110 ? -15.669 -9.019 -1.022 1.00 96.81 110 GLU A CA 1
ATOM 932 C C . GLU A 1 110 ? -14.580 -8.618 -2.011 1.00 96.81 110 GLU A C 1
ATOM 934 O O . GLU A 1 110 ? -14.727 -7.634 -2.743 1.00 96.81 110 GLU A O 1
ATOM 939 N N . ARG A 1 111 ? -13.471 -9.352 -2.002 1.00 95.75 111 ARG A N 1
ATOM 940 C CA . ARG A 1 111 ? -12.342 -9.103 -2.895 1.00 95.75 111 ARG A CA 1
ATOM 941 C C . ARG A 1 111 ? -12.519 -9.833 -4.216 1.00 95.75 111 ARG A C 1
ATOM 943 O O . ARG A 1 111 ? -13.261 -10.808 -4.310 1.00 95.75 111 ARG A O 1
ATOM 950 N N . ARG A 1 112 ? -11.824 -9.353 -5.241 1.00 94.81 112 ARG A N 1
ATOM 951 C CA . ARG A 1 112 ? -11.774 -10.003 -6.549 1.00 94.81 112 ARG A CA 1
ATOM 952 C C . ARG A 1 112 ? -10.458 -9.736 -7.254 1.00 94.81 112 ARG A C 1
ATOM 954 O O . ARG A 1 112 ? -9.838 -8.690 -7.079 1.00 94.81 112 ARG A O 1
ATOM 961 N N . VAL A 1 113 ? -10.093 -10.636 -8.147 1.00 93.19 113 VAL A N 1
ATOM 962 C CA . VAL A 1 113 ? -8.970 -10.438 -9.059 1.00 93.19 113 VAL A CA 1
ATOM 963 C C . VAL A 1 113 ? -9.376 -9.471 -10.186 1.00 93.19 113 VAL A C 1
ATOM 965 O O . VAL A 1 113 ? -10.555 -9.372 -10.554 1.00 93.19 113 VAL A O 1
ATOM 968 N N . LEU A 1 114 ? -8.408 -8.733 -10.731 1.00 91.12 114 LEU A N 1
ATOM 969 C CA . LEU A 1 114 ? -8.599 -7.983 -11.975 1.00 91.12 114 LEU A CA 1
ATOM 970 C C . LEU A 1 114 ? -8.878 -8.961 -13.128 1.00 91.12 114 LEU A C 1
ATOM 972 O O . LEU A 1 114 ? -8.194 -9.966 -13.289 1.00 91.12 114 LEU A O 1
ATOM 976 N N . SER A 1 115 ? -9.861 -8.655 -13.970 1.00 88.75 115 SER A N 1
ATOM 977 C CA . SER A 1 115 ? -10.249 -9.486 -15.118 1.00 88.75 115 SER A CA 1
ATOM 978 C C . SER A 1 115 ? -9.158 -9.604 -16.183 1.00 88.75 115 SER A C 1
ATOM 980 O O . SER A 1 115 ? -9.206 -10.518 -17.002 1.00 88.75 115 SER A O 1
ATOM 982 N N . GLY A 1 116 ? -8.215 -8.655 -16.222 1.00 83.00 116 GLY A N 1
ATOM 983 C CA . GLY A 1 116 ? -7.210 -8.544 -17.283 1.00 83.00 116 GLY A CA 1
ATOM 984 C C . GLY A 1 116 ? -7.782 -8.146 -18.645 1.00 83.00 116 GLY A C 1
ATOM 985 O O . GLY A 1 116 ? -7.058 -8.161 -19.637 1.00 83.00 116 GLY A O 1
ATOM 986 N N . SER A 1 117 ? -9.070 -7.796 -18.720 1.00 86.81 117 SER A N 1
ATOM 987 C CA . SER A 1 117 ? -9.657 -7.273 -19.951 1.00 86.81 117 SER A CA 1
ATOM 988 C C . SER A 1 117 ? -9.104 -5.880 -20.259 1.00 86.81 117 SER A C 1
ATOM 990 O O . SER A 1 117 ? -8.929 -5.069 -19.356 1.00 86.81 117 SER A O 1
ATOM 992 N N . GLU A 1 118 ? -8.917 -5.554 -21.540 1.00 79.56 118 GLU A N 1
ATOM 993 C CA . GLU A 1 118 ? -8.455 -4.220 -21.978 1.00 79.56 118 GLU A CA 1
ATOM 994 C C . GLU A 1 118 ? -9.377 -3.070 -21.526 1.00 79.56 118 GLU A C 1
ATOM 996 O O . GLU A 1 118 ? -9.002 -1.900 -21.569 1.00 79.56 118 GLU A O 1
ATOM 1001 N N . LYS A 1 119 ? -10.607 -3.395 -21.110 1.00 84.69 119 LYS A N 1
ATOM 1002 C CA . LYS A 1 119 ? -11.610 -2.440 -20.626 1.00 84.69 119 LYS A CA 1
ATOM 1003 C C . LYS A 1 119 ? -11.501 -2.161 -19.131 1.00 84.69 119 LYS A C 1
ATOM 1005 O O . LYS A 1 119 ? -12.161 -1.243 -18.647 1.00 84.69 119 LYS A O 1
ATOM 1010 N N . GLU A 1 120 ? -10.731 -2.955 -18.398 1.00 87.88 120 GLU A N 1
ATOM 1011 C CA . GLU A 1 120 ? -10.515 -2.757 -16.976 1.00 87.88 120 GLU A CA 1
ATOM 1012 C C . GLU A 1 120 ? -9.158 -2.100 -16.739 1.00 87.88 120 GLU A C 1
ATOM 1014 O O . GLU A 1 120 ? -8.116 -2.594 -17.164 1.00 87.88 120 GLU A O 1
ATOM 1019 N N . ALA A 1 121 ? -9.178 -0.962 -16.049 1.00 87.56 121 ALA A N 1
ATOM 1020 C CA . ALA A 1 121 ? -7.958 -0.283 -15.654 1.00 87.56 121 ALA A CA 1
ATOM 1021 C C . ALA A 1 121 ? -7.221 -1.068 -14.558 1.00 87.56 121 ALA A C 1
ATOM 1023 O O . ALA A 1 121 ? -7.829 -1.788 -13.765 1.00 87.56 121 ALA A O 1
ATOM 1024 N N . PHE A 1 122 ? -5.910 -0.849 -14.469 1.00 89.50 122 PHE A N 1
ATOM 1025 C CA . PHE A 1 122 ? -5.135 -1.214 -13.286 1.00 89.50 122 PHE A CA 1
ATOM 1026 C C . PHE A 1 122 ? -5.709 -0.526 -12.035 1.00 89.50 122 PHE A C 1
ATOM 1028 O O . PHE A 1 122 ? -6.427 0.480 -12.139 1.00 89.50 122 PHE A O 1
ATOM 1035 N N . ARG A 1 123 ? -5.402 -1.065 -10.847 1.00 92.88 123 ARG A N 1
ATOM 1036 C CA . ARG A 1 123 ? -5.769 -0.417 -9.580 1.00 92.88 123 ARG A CA 1
ATOM 1037 C C . ARG A 1 123 ? -5.266 1.027 -9.565 1.00 92.88 123 ARG A C 1
ATOM 1039 O O . ARG A 1 123 ? -4.264 1.364 -10.184 1.00 92.88 123 ARG A O 1
ATOM 1046 N N . GLN A 1 124 ? -5.985 1.894 -8.875 1.00 96.19 124 GLN A N 1
ATOM 1047 C CA . GLN A 1 124 ? -5.686 3.325 -8.871 1.00 96.19 124 GLN A CA 1
ATOM 1048 C C . GLN A 1 124 ? -5.153 3.794 -7.525 1.00 96.19 124 GLN A C 1
ATOM 1050 O O . GLN A 1 124 ? -4.482 4.820 -7.448 1.00 96.19 124 GLN A O 1
ATOM 1055 N N . THR A 1 125 ? -5.509 3.091 -6.455 1.00 97.50 125 THR A N 1
ATOM 1056 C CA . THR A 1 125 ? -5.140 3.486 -5.105 1.00 97.50 125 THR A CA 1
ATOM 1057 C C . THR A 1 125 ? -5.266 2.317 -4.147 1.00 97.50 125 THR A C 1
ATOM 1059 O O . THR A 1 125 ? -6.006 1.357 -4.394 1.00 97.50 125 THR A O 1
ATOM 1062 N N . GLU A 1 126 ? -4.582 2.451 -3.029 1.00 97.56 126 GLU A N 1
ATOM 1063 C CA . GLU A 1 126 ? -4.697 1.592 -1.876 1.00 97.56 126 GLU A CA 1
ATOM 1064 C C . GLU A 1 126 ? -4.590 2.385 -0.580 1.00 97.56 126 GLU A C 1
ATOM 1066 O O . GLU A 1 126 ? -4.222 3.563 -0.566 1.00 97.56 126 GLU A O 1
ATOM 1071 N N . PHE A 1 127 ? -4.928 1.729 0.523 1.00 98.12 127 PHE A N 1
ATOM 1072 C CA . PHE A 1 127 ? -4.532 2.200 1.835 1.00 98.12 127 PHE A CA 1
ATOM 1073 C C . PHE A 1 127 ? -3.848 1.116 2.642 1.00 98.12 127 PHE A C 1
ATOM 1075 O O . PHE A 1 127 ? -4.190 -0.061 2.526 1.00 98.12 127 PHE A O 1
ATOM 1082 N N . HIS A 1 128 ? -2.968 1.549 3.543 1.00 97.50 128 HIS A N 1
ATOM 1083 C CA . HIS A 1 128 ? -2.335 0.716 4.562 1.00 97.50 128 HIS A CA 1
ATOM 1084 C C . HIS A 1 128 ? -2.690 1.240 5.946 1.00 97.50 128 HIS A C 1
ATOM 1086 O O . HIS A 1 128 ? -2.382 2.386 6.271 1.00 97.50 128 HIS A O 1
ATOM 1092 N N . LEU A 1 129 ? -3.288 0.396 6.783 1.00 98.12 129 LEU A N 1
ATOM 1093 C CA . LEU A 1 129 ? -3.426 0.622 8.218 1.00 98.12 129 LEU A CA 1
ATOM 1094 C C . LEU A 1 129 ? -2.363 -0.208 8.939 1.00 98.12 129 LEU A C 1
ATOM 1096 O O . LEU A 1 129 ? -2.447 -1.431 8.979 1.00 98.12 129 LEU A O 1
ATOM 1100 N N . THR A 1 130 ? -1.367 0.454 9.512 1.00 97.38 130 THR A N 1
ATOM 1101 C CA . THR A 1 130 ? -0.244 -0.198 10.196 1.00 97.38 130 THR A CA 1
ATOM 1102 C C . THR A 1 130 ? -0.394 -0.034 11.702 1.00 97.38 130 THR A C 1
ATOM 1104 O O . THR A 1 130 ? -0.664 1.073 12.161 1.00 97.38 130 THR A O 1
ATOM 1107 N N . MET A 1 131 ? -0.223 -1.102 12.484 1.00 97.69 131 MET A N 1
ATOM 1108 C CA . MET A 1 131 ? -0.268 -1.054 13.954 1.00 97.69 131 MET A CA 1
ATOM 1109 C C . MET A 1 131 ? 0.674 -2.085 14.585 1.00 97.69 131 MET A C 1
ATOM 1111 O O . MET A 1 131 ? 0.934 -3.135 14.000 1.00 97.69 131 MET A O 1
ATOM 1115 N N . GLU A 1 132 ? 1.192 -1.802 15.781 1.00 96.94 132 GLU A N 1
ATOM 1116 C CA . GLU A 1 132 ? 2.071 -2.742 16.485 1.00 96.94 132 GLU A CA 1
ATOM 1117 C C . GLU A 1 132 ? 1.256 -3.937 16.995 1.00 96.94 132 GLU A C 1
ATOM 1119 O O . GLU A 1 132 ? 0.302 -3.772 17.761 1.00 96.94 132 GLU A O 1
ATOM 1124 N N . LYS A 1 133 ? 1.618 -5.148 16.569 1.00 96.50 133 LYS A N 1
ATOM 1125 C CA . LYS A 1 133 ? 0.786 -6.348 16.728 1.00 96.50 133 LYS A CA 1
ATOM 1126 C C . LYS A 1 133 ? 0.599 -6.757 18.189 1.00 96.50 133 LYS A C 1
ATOM 1128 O O . LYS A 1 133 ? -0.512 -7.072 18.598 1.00 96.50 133 LYS A O 1
ATOM 1133 N N . SER A 1 134 ? 1.675 -6.772 18.975 1.00 96.62 134 SER A N 1
ATOM 1134 C CA . SER A 1 134 ? 1.673 -7.278 20.358 1.00 96.62 134 SER A CA 1
ATOM 1135 C C . SER A 1 134 ? 0.947 -6.364 21.347 1.00 96.62 134 SER A C 1
ATOM 1137 O O . SER A 1 134 ? 0.499 -6.836 22.390 1.00 96.62 134 SER A O 1
ATOM 1139 N N . GLN A 1 135 ? 0.834 -5.072 21.028 1.00 97.38 135 GLN A N 1
ATOM 1140 C CA . GLN A 1 135 ? 0.221 -4.058 21.893 1.00 97.38 135 GLN A CA 1
ATOM 1141 C C . GLN A 1 135 ? -1.180 -3.637 21.428 1.00 97.38 135 GLN A C 1
ATOM 1143 O O . GLN A 1 135 ? -1.908 -2.985 22.174 1.00 97.38 135 GLN A O 1
ATOM 1148 N N . SER A 1 136 ? -1.574 -4.000 20.205 1.00 98.06 136 SER A N 1
ATOM 1149 C CA . SER A 1 136 ? -2.912 -3.720 19.682 1.00 98.06 136 SER A CA 1
ATOM 1150 C C . SER A 1 136 ? -3.931 -4.775 20.123 1.00 98.06 136 SER A C 1
ATOM 1152 O O . SER A 1 136 ? -3.602 -5.929 20.391 1.00 98.06 136 SER A O 1
ATOM 1154 N N . SER A 1 137 ? -5.206 -4.388 20.170 1.00 98.38 137 SER A N 1
ATOM 1155 C CA . SER A 1 137 ? -6.317 -5.269 20.528 1.00 98.38 137 SER A CA 1
ATOM 1156 C C . SER A 1 137 ? -6.440 -6.423 19.522 1.00 98.38 137 SER A C 1
ATOM 1158 O O . SER A 1 137 ? -6.724 -6.179 18.343 1.00 98.38 137 SER A O 1
ATOM 1160 N N . PRO A 1 138 ? -6.321 -7.694 19.955 1.00 97.62 138 PRO A N 1
ATOM 1161 C CA . PRO A 1 138 ? -6.497 -8.837 19.061 1.00 97.62 138 PRO A CA 1
ATOM 1162 C C . PRO A 1 138 ? -7.924 -8.929 18.509 1.00 97.62 138 PRO A C 1
ATOM 1164 O O . PRO A 1 138 ? -8.124 -9.396 17.389 1.00 97.62 138 PRO A O 1
ATOM 1167 N N . VAL A 1 139 ? -8.915 -8.427 19.256 1.00 97.88 139 VAL A N 1
ATOM 1168 C CA . VAL A 1 139 ? -10.315 -8.370 18.811 1.00 97.88 139 VAL A CA 1
ATOM 1169 C C . VAL A 1 139 ? -10.475 -7.387 17.651 1.00 97.88 139 VAL A C 1
ATOM 1171 O O . VAL A 1 139 ? -11.151 -7.709 16.675 1.00 97.88 139 VAL A O 1
ATOM 1174 N N . LEU A 1 140 ? -9.829 -6.217 17.724 1.00 98.25 140 LEU A N 1
ATOM 1175 C CA . LEU A 1 140 ? -9.820 -5.245 16.629 1.00 98.25 140 LEU A CA 1
ATOM 1176 C C . LEU A 1 140 ? -9.179 -5.844 15.375 1.00 98.25 140 LEU A C 1
ATOM 1178 O O . LEU A 1 140 ? -9.800 -5.840 14.314 1.00 98.25 140 LEU A O 1
ATOM 1182 N N . MET A 1 141 ? -7.961 -6.381 15.511 1.00 98.00 141 MET A N 1
ATOM 1183 C CA . MET A 1 141 ? -7.207 -6.949 14.390 1.00 98.00 141 MET A CA 1
ATOM 1184 C C . MET A 1 141 ? -8.007 -8.049 13.690 1.00 98.00 141 MET A C 1
ATOM 1186 O O . MET A 1 141 ? -8.179 -8.005 12.473 1.00 98.00 141 MET A O 1
ATOM 1190 N N . LYS A 1 142 ? -8.577 -8.986 14.460 1.00 97.44 142 LYS A N 1
ATOM 1191 C CA . LYS A 1 142 ? -9.405 -10.062 13.908 1.00 97.44 142 LYS A CA 1
ATOM 1192 C C . LYS A 1 142 ? -10.611 -9.518 13.143 1.00 97.44 142 LYS A C 1
ATOM 1194 O O . LYS A 1 142 ? -10.877 -9.968 12.039 1.00 97.44 142 LYS A O 1
ATOM 1199 N N . ARG A 1 143 ? -11.332 -8.540 13.695 1.00 97.38 143 ARG A N 1
ATOM 1200 C CA . ARG A 1 143 ? -12.535 -7.991 13.050 1.00 97.38 143 ARG A CA 1
ATOM 1201 C C . ARG A 1 143 ? -12.241 -7.261 11.743 1.00 97.38 143 ARG A C 1
ATOM 1203 O O . ARG A 1 143 ? -13.055 -7.319 10.828 1.00 97.38 143 ARG A O 1
ATOM 1210 N N . LEU A 1 144 ? -11.106 -6.572 11.665 1.00 97.81 144 LEU A N 1
ATOM 1211 C CA . LEU A 1 144 ? -10.668 -5.906 10.440 1.00 97.81 144 LEU A CA 1
ATOM 1212 C C . LEU A 1 144 ? -10.218 -6.908 9.366 1.00 97.81 144 LEU A C 1
ATOM 1214 O O . LEU A 1 144 ? -10.428 -6.677 8.180 1.00 97.81 144 LEU A O 1
ATOM 1218 N N . LEU A 1 145 ? -9.636 -8.037 9.768 1.00 97.12 145 LEU A N 1
ATOM 1219 C CA . LEU A 1 145 ? -9.340 -9.137 8.849 1.00 97.12 145 LEU A CA 1
ATOM 1220 C C . LEU A 1 145 ? -10.632 -9.834 8.385 1.00 97.12 145 LEU A C 1
ATOM 1222 O O . LEU A 1 145 ? -10.841 -10.024 7.189 1.00 97.12 145 LEU A O 1
ATOM 1226 N N . ASP A 1 146 ? -11.551 -10.131 9.312 1.00 96.94 146 ASP A N 1
ATOM 1227 C CA . ASP A 1 146 ? -12.869 -10.724 9.027 1.00 96.94 146 ASP A CA 1
ATOM 1228 C C . ASP A 1 146 ? -13.736 -9.834 8.112 1.00 96.94 146 ASP A C 1
ATOM 1230 O O . ASP A 1 146 ? -14.642 -10.330 7.433 1.00 96.94 146 ASP A O 1
ATOM 1234 N N . SER A 1 147 ? -13.494 -8.516 8.096 1.00 97.19 147 SER A N 1
ATOM 1235 C CA . SER A 1 147 ? -14.193 -7.587 7.205 1.00 97.19 147 SER A CA 1
ATOM 1236 C C . SER A 1 147 ? -13.649 -7.585 5.777 1.00 97.19 147 SER A C 1
ATOM 1238 O O . SER A 1 147 ? -14.265 -6.958 4.917 1.00 97.19 147 SER A O 1
ATOM 1240 N N . GLY A 1 148 ? -12.560 -8.312 5.505 1.00 96.19 148 GLY A N 1
ATOM 1241 C CA . GLY A 1 148 ? -12.023 -8.546 4.165 1.00 96.19 148 GLY A CA 1
ATOM 1242 C C . GLY A 1 148 ? -10.723 -7.808 3.842 1.00 96.19 148 GLY A C 1
ATOM 1243 O O . GLY A 1 148 ? -10.304 -7.841 2.687 1.00 96.19 148 GLY A O 1
ATOM 1244 N N . LEU A 1 149 ? -10.076 -7.145 4.811 1.00 96.69 149 LEU A N 1
ATOM 1245 C CA . LEU A 1 149 ? -8.753 -6.544 4.592 1.00 96.69 149 LEU A CA 1
ATOM 1246 C C . LEU A 1 149 ? -7.668 -7.620 4.452 1.00 96.69 149 LEU A C 1
ATOM 1248 O O . LEU A 1 149 ? -7.711 -8.657 5.115 1.00 96.69 149 LEU A O 1
ATOM 1252 N N . TYR A 1 150 ? -6.666 -7.358 3.611 1.00 93.94 150 TYR A N 1
ATOM 1253 C CA . TYR A 1 150 ? -5.429 -8.138 3.623 1.00 93.94 150 TYR A CA 1
ATOM 1254 C C . TYR A 1 150 ? -4.647 -7.870 4.891 1.00 93.94 150 TYR A C 1
ATOM 1256 O O . TYR A 1 150 ? -4.671 -6.746 5.371 1.00 93.94 150 TYR A O 1
ATOM 1264 N N . GLY A 1 151 ? -3.933 -8.874 5.393 1.00 93.50 151 GLY A N 1
ATOM 1265 C CA . GLY A 1 151 ? -2.997 -8.711 6.496 1.00 93.50 151 GLY A CA 1
ATOM 1266 C C . GLY A 1 151 ? -1.633 -9.269 6.139 1.00 93.50 151 GLY A C 1
ATOM 1267 O O . GLY A 1 151 ? -1.546 -10.385 5.636 1.00 93.50 151 GLY A O 1
ATOM 1268 N N . ALA A 1 152 ? -0.588 -8.515 6.455 1.00 93.00 152 ALA A N 1
ATOM 1269 C CA . ALA A 1 152 ? 0.794 -8.969 6.404 1.00 93.00 152 ALA A CA 1
ATOM 1270 C C . ALA A 1 152 ? 1.548 -8.477 7.644 1.00 93.00 152 ALA A C 1
ATOM 1272 O O . ALA A 1 152 ? 1.193 -7.451 8.236 1.00 93.00 152 ALA A O 1
ATOM 1273 N N . TYR A 1 153 ? 2.575 -9.215 8.049 1.00 92.94 153 TYR A N 1
ATOM 1274 C CA . TYR A 1 153 ? 3.469 -8.814 9.122 1.00 92.94 153 TYR A CA 1
ATOM 1275 C C . TYR A 1 153 ? 4.730 -8.172 8.550 1.00 92.94 153 TYR A C 1
ATOM 1277 O O . TYR A 1 153 ? 5.301 -8.645 7.566 1.00 92.94 153 TYR A O 1
ATOM 1285 N N . ILE A 1 154 ? 5.147 -7.067 9.170 1.00 90.06 154 ILE A N 1
ATOM 1286 C CA . ILE A 1 154 ? 6.397 -6.381 8.849 1.00 90.06 154 ILE A CA 1
ATOM 1287 C C . ILE A 1 154 ? 7.236 -6.273 10.124 1.00 90.06 154 ILE A C 1
ATOM 1289 O O . ILE A 1 154 ? 6.777 -5.675 11.111 1.00 90.06 154 ILE A O 1
ATOM 1293 N N . PRO A 1 155 ? 8.478 -6.786 10.125 1.00 89.94 155 PRO A N 1
ATOM 1294 C CA . PRO A 1 155 ? 9.389 -6.582 11.234 1.00 89.94 155 PRO A CA 1
ATOM 1295 C C . PRO A 1 155 ? 9.902 -5.135 11.224 1.00 89.94 155 PRO A C 1
ATOM 1297 O O . PRO A 1 155 ? 10.448 -4.648 10.234 1.00 89.94 155 PRO A O 1
ATOM 1300 N N . LYS A 1 156 ? 9.774 -4.436 12.352 1.00 89.50 156 LYS A N 1
ATOM 1301 C CA . LYS A 1 156 ? 10.486 -3.180 12.620 1.00 89.50 156 LYS A CA 1
ATOM 1302 C C . LYS A 1 156 ? 11.500 -3.399 13.744 1.00 89.50 156 LYS A C 1
ATOM 1304 O O . LYS A 1 156 ? 11.493 -4.420 14.427 1.00 89.50 156 LYS A O 1
ATOM 1309 N N . LYS A 1 157 ? 12.396 -2.426 13.949 1.00 86.06 157 LYS A N 1
ATOM 1310 C CA . LYS A 1 157 ? 13.493 -2.517 14.937 1.00 86.06 157 LYS A CA 1
ATOM 1311 C C . LYS A 1 157 ? 13.028 -2.825 16.365 1.00 86.06 157 LYS A C 1
ATOM 1313 O O . LYS A 1 157 ? 13.813 -3.333 17.156 1.00 86.06 157 LYS A O 1
ATOM 1318 N N . ASP A 1 158 ? 11.798 -2.468 16.698 1.00 89.31 158 ASP A N 1
ATOM 1319 C CA . ASP A 1 158 ? 11.244 -2.459 18.047 1.00 89.31 158 ASP A CA 1
ATOM 1320 C C . ASP A 1 158 ? 9.966 -3.295 18.195 1.00 89.31 158 ASP A C 1
ATOM 1322 O O . ASP A 1 158 ? 9.324 -3.247 19.240 1.00 89.31 158 ASP A O 1
ATOM 1326 N N . GLY A 1 159 ? 9.605 -4.077 17.179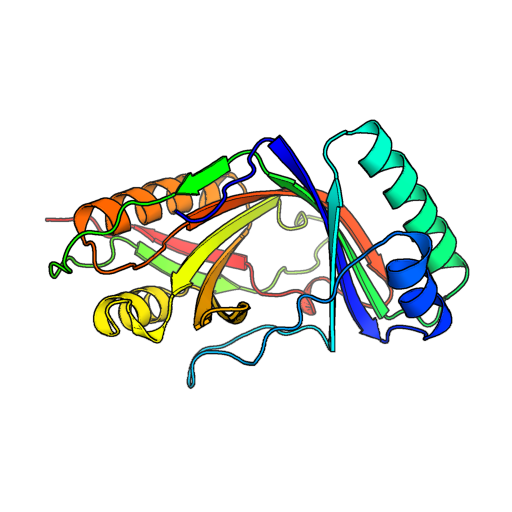 1.00 91.81 159 GLY A N 1
ATOM 1327 C CA . GLY A 1 159 ? 8.442 -4.949 17.240 1.00 91.81 159 GLY A CA 1
ATOM 1328 C C . GLY A 1 159 ? 7.979 -5.424 15.871 1.00 91.81 159 GLY A C 1
ATOM 1329 O O . GLY A 1 159 ? 8.466 -4.989 14.829 1.00 91.81 159 GLY A O 1
ATOM 1330 N N . GLU A 1 160 ? 7.005 -6.323 15.887 1.00 94.88 160 GLU A N 1
ATOM 1331 C CA . GLU A 1 160 ? 6.308 -6.776 14.688 1.00 94.88 160 GLU A CA 1
ATOM 1332 C C . GLU A 1 160 ? 5.034 -5.954 14.496 1.00 94.88 160 GLU A C 1
ATOM 1334 O O . GLU A 1 160 ? 4.252 -5.750 15.432 1.00 94.88 160 GLU A O 1
ATOM 1339 N N . PHE A 1 161 ? 4.822 -5.479 13.276 1.00 95.88 161 PHE A N 1
ATOM 1340 C CA . PHE A 1 161 ? 3.667 -4.674 12.915 1.00 95.88 161 PHE A CA 1
ATOM 1341 C C . PHE A 1 161 ? 2.735 -5.479 12.021 1.00 95.88 161 PHE A C 1
ATOM 1343 O O . PHE A 1 161 ? 3.187 -6.187 11.127 1.00 95.88 161 PHE A O 1
ATOM 1350 N N . LEU A 1 162 ? 1.432 -5.344 12.252 1.00 96.38 162 LEU A N 1
ATOM 1351 C CA . LEU A 1 162 ? 0.408 -5.781 11.314 1.00 96.38 162 LEU A CA 1
ATOM 1352 C C . LEU A 1 162 ? 0.117 -4.624 10.358 1.00 96.38 162 LEU A C 1
ATOM 1354 O O . LEU A 1 162 ? -0.240 -3.531 10.803 1.00 96.38 162 LEU A O 1
ATOM 1358 N N . VAL A 1 163 ? 0.241 -4.884 9.061 1.00 95.62 163 VAL A N 1
ATOM 1359 C CA . VAL A 1 163 ? -0.219 -3.993 7.999 1.00 95.62 163 VAL A CA 1
ATOM 1360 C C . VAL A 1 163 ? -1.488 -4.574 7.409 1.00 95.62 163 VAL A C 1
ATOM 1362 O O . VAL A 1 163 ? -1.499 -5.715 6.947 1.00 95.62 163 VAL A O 1
ATOM 1365 N N . LEU A 1 164 ? -2.561 -3.789 7.466 1.00 97.00 164 LEU A N 1
ATOM 1366 C CA . LEU A 1 164 ? -3.832 -4.112 6.847 1.00 97.00 164 LEU A CA 1
ATOM 1367 C C . LEU A 1 164 ? -4.022 -3.301 5.571 1.00 97.00 164 LEU A C 1
ATOM 1369 O O . LEU A 1 164 ? -3.994 -2.071 5.623 1.00 97.00 164 LEU A O 1
ATOM 1373 N N . THR A 1 165 ? -4.267 -3.985 4.456 1.00 96.25 165 THR A N 1
ATOM 1374 C CA . THR A 1 165 ? -4.287 -3.367 3.124 1.00 96.25 165 THR A CA 1
ATOM 1375 C C . THR A 1 165 ? -5.607 -3.603 2.402 1.00 96.25 165 THR A C 1
ATOM 1377 O O . THR A 1 165 ? -6.204 -4.682 2.475 1.00 96.25 165 THR A O 1
ATOM 1380 N N . MET A 1 166 ? -6.053 -2.588 1.662 1.00 97.25 166 MET A N 1
ATOM 1381 C CA . MET A 1 166 ? -7.050 -2.738 0.607 1.00 97.25 166 MET A CA 1
ATOM 1382 C C . MET A 1 166 ? -6.706 -1.832 -0.568 1.00 97.25 166 MET A C 1
ATOM 1384 O O . MET A 1 166 ? -6.416 -0.653 -0.381 1.00 97.25 166 MET A O 1
ATOM 1388 N N . GLN A 1 167 ? -6.806 -2.385 -1.770 1.00 96.88 167 GLN A N 1
ATOM 1389 C CA . GLN A 1 167 ? -6.464 -1.734 -3.032 1.00 96.88 167 GLN A CA 1
ATOM 1390 C C . GLN A 1 167 ? -7.633 -1.813 -4.012 1.00 96.88 167 GLN A C 1
ATOM 1392 O O . GLN A 1 167 ? -8.483 -2.698 -3.912 1.00 96.88 167 GLN A O 1
ATOM 1397 N N . GLY A 1 168 ? -7.700 -0.896 -4.969 1.00 97.00 168 GLY A N 1
ATOM 1398 C CA . GLY A 1 168 ? -8.779 -0.866 -5.949 1.00 97.00 168 GLY A CA 1
ATOM 1399 C C . GLY A 1 168 ? -8.912 0.477 -6.648 1.00 97.00 168 GLY A C 1
ATOM 1400 O O . GLY A 1 168 ? -7.925 1.161 -6.923 1.00 97.00 168 GLY A O 1
ATOM 1401 N N . PHE A 1 169 ? -10.146 0.846 -6.982 1.00 97.12 169 PHE A N 1
ATOM 1402 C CA . PHE A 1 169 ? -10.434 2.106 -7.659 1.00 97.12 169 PHE A CA 1
ATOM 1403 C C . PHE A 1 169 ? -10.663 3.239 -6.661 1.00 97.12 169 PHE A C 1
ATOM 1405 O O . PHE A 1 169 ? -11.194 3.030 -5.570 1.00 97.12 169 PHE A O 1
ATOM 1412 N N . ILE A 1 170 ? -10.332 4.469 -7.067 1.00 96.44 170 ILE A N 1
ATOM 1413 C CA . ILE A 1 170 ? -10.428 5.668 -6.211 1.00 96.44 170 ILE A CA 1
ATOM 1414 C C . ILE A 1 170 ? -11.819 5.816 -5.593 1.00 96.44 170 ILE A C 1
ATOM 1416 O O . ILE A 1 170 ? -11.942 6.103 -4.404 1.00 96.44 170 ILE A O 1
ATOM 1420 N N . LYS A 1 171 ? -12.864 5.579 -6.394 1.00 96.00 171 LYS A N 1
ATOM 1421 C CA . LYS A 1 171 ? -14.265 5.690 -5.967 1.00 96.00 171 LYS A CA 1
ATOM 1422 C C . LYS A 1 171 ? -14.638 4.754 -4.808 1.00 96.00 171 LYS A C 1
ATOM 1424 O O . LYS A 1 171 ? -15.578 5.064 -4.089 1.00 96.00 171 LYS A O 1
ATOM 1429 N N . ASP A 1 172 ? -13.918 3.647 -4.640 1.00 96.81 172 ASP A N 1
ATOM 1430 C CA . ASP A 1 172 ? -14.224 2.602 -3.662 1.00 96.81 172 ASP A CA 1
ATOM 1431 C C . ASP A 1 172 ? -13.296 2.725 -2.439 1.00 96.81 172 ASP A C 1
ATOM 1433 O O . ASP A 1 172 ? -13.736 2.666 -1.290 1.00 96.81 172 ASP A O 1
ATOM 1437 N N . ILE A 1 173 ? -12.006 2.971 -2.683 1.00 97.94 173 ILE A N 1
ATOM 1438 C CA . ILE A 1 173 ? -10.967 2.977 -1.647 1.00 97.94 173 ILE A CA 1
ATOM 1439 C C . ILE A 1 17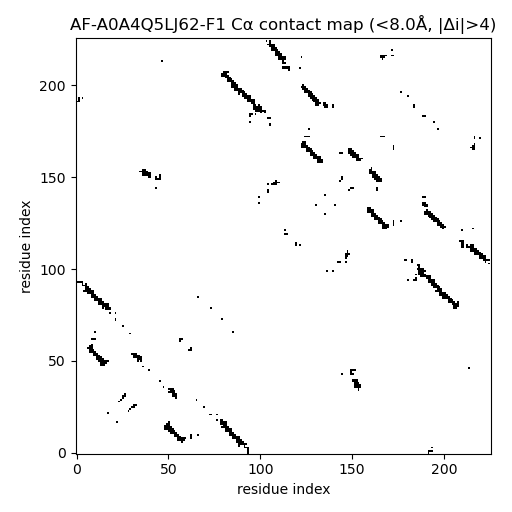3 ? -10.936 4.277 -0.848 1.00 97.94 173 ILE A C 1
ATOM 1441 O O . ILE A 1 173 ? -10.804 4.220 0.371 1.00 97.94 173 ILE A O 1
ATOM 1445 N N . VAL A 1 174 ? -11.100 5.446 -1.478 1.00 96.94 174 VAL A N 1
ATOM 1446 C CA . VAL A 1 174 ? -11.043 6.727 -0.748 1.00 96.94 174 VAL A CA 1
ATOM 1447 C C . VAL A 1 174 ? -12.176 6.848 0.284 1.00 96.94 174 VAL A C 1
ATOM 1449 O O . VAL A 1 174 ? -11.893 7.221 1.423 1.00 96.94 174 VAL A O 1
ATOM 1452 N N . PRO A 1 175 ? -13.442 6.493 -0.022 1.00 97.25 175 PRO A N 1
ATOM 1453 C CA . PRO A 1 175 ? -14.482 6.455 1.006 1.00 97.25 175 PRO A CA 1
ATOM 1454 C C . PRO A 1 175 ? -14.205 5.412 2.095 1.00 97.25 175 PRO A C 1
ATOM 1456 O O . PRO A 1 175 ? -14.420 5.682 3.277 1.00 97.25 175 PRO A O 1
ATOM 1459 N N . LEU A 1 176 ? -13.703 4.231 1.715 1.00 98.12 176 LEU A N 1
ATOM 1460 C CA . LEU A 1 176 ? -13.359 3.174 2.665 1.00 98.12 176 LEU A CA 1
ATOM 1461 C C . LEU A 1 176 ? -12.239 3.606 3.627 1.00 98.12 176 LEU A C 1
ATOM 1463 O O . LEU A 1 176 ? -12.344 3.325 4.819 1.00 98.12 176 LEU A O 1
ATOM 1467 N N . TYR A 1 177 ? -11.230 4.338 3.146 1.00 98.31 177 TYR A N 1
ATOM 1468 C CA . TYR A 1 177 ? -10.165 4.934 3.959 1.00 98.31 177 TYR A CA 1
ATOM 1469 C C . TYR A 1 177 ? -10.735 5.818 5.074 1.00 98.31 177 TYR A C 1
ATOM 1471 O O . TYR A 1 177 ? -10.418 5.624 6.248 1.00 98.31 177 TYR A O 1
ATOM 1479 N N . GLU A 1 178 ? -11.617 6.762 4.731 1.00 98.00 178 GLU A N 1
ATOM 1480 C CA . GLU A 1 178 ? -12.189 7.706 5.703 1.00 98.00 178 GLU A CA 1
ATOM 1481 C C . GLU A 1 178 ? -13.083 7.000 6.732 1.00 98.00 178 GLU A C 1
ATOM 1483 O O . GLU A 1 178 ? -13.059 7.315 7.928 1.00 98.00 178 GLU A O 1
ATOM 1488 N N . ILE A 1 179 ? -13.846 6.000 6.281 1.00 97.88 179 ILE A N 1
ATOM 1489 C CA . ILE A 1 179 ? -14.690 5.171 7.146 1.00 97.88 179 ILE A CA 1
ATOM 1490 C C . ILE A 1 179 ? -13.832 4.330 8.095 1.00 97.88 179 ILE A C 1
ATOM 1492 O O . ILE A 1 179 ? -14.125 4.282 9.292 1.00 97.88 179 ILE A O 1
ATOM 1496 N N . LEU A 1 180 ? -12.761 3.704 7.597 1.00 98.38 180 LEU A N 1
ATOM 1497 C CA . LEU A 1 180 ? -11.823 2.938 8.412 1.00 98.38 180 LEU A CA 1
ATOM 1498 C C . LEU A 1 180 ? -11.156 3.837 9.450 1.00 98.38 180 LEU A C 1
ATOM 1500 O O . LEU A 1 180 ? -11.221 3.539 10.639 1.00 98.38 180 LEU A O 1
ATOM 1504 N N . LYS A 1 181 ? -10.588 4.971 9.037 1.00 98.38 181 LYS A N 1
ATOM 1505 C CA . LYS A 1 181 ? -9.966 5.943 9.944 1.00 98.38 181 LYS A CA 1
ATOM 1506 C C . LYS A 1 181 ? -10.923 6.373 11.056 1.00 98.38 181 LYS A C 1
ATOM 1508 O O . LYS A 1 181 ? -10.568 6.327 12.235 1.00 98.38 181 LYS A O 1
ATOM 1513 N N . SER A 1 182 ? -12.154 6.732 10.695 1.00 98.06 182 SER A N 1
ATOM 1514 C CA . SER A 1 182 ? -13.195 7.122 11.653 1.00 98.06 182 SER A CA 1
ATOM 1515 C C . SER A 1 182 ? -13.551 5.979 12.609 1.00 98.06 182 SER A C 1
ATOM 1517 O O . SER A 1 182 ? -13.716 6.197 13.811 1.00 98.06 182 SER A O 1
ATOM 1519 N N . TYR A 1 183 ? -13.627 4.749 12.096 1.00 98.06 183 TYR A N 1
ATOM 1520 C CA . TYR A 1 183 ? -13.855 3.555 12.902 1.00 98.06 183 TYR A CA 1
ATOM 1521 C C . TYR A 1 183 ? -12.726 3.311 13.909 1.00 98.06 183 TYR A C 1
ATOM 1523 O O . TYR A 1 183 ? -13.022 3.086 15.082 1.00 98.06 183 TYR A O 1
ATOM 1531 N N . ILE A 1 184 ? -11.456 3.406 13.499 1.00 98.25 184 ILE A N 1
ATOM 1532 C CA . ILE A 1 184 ? -10.309 3.214 14.402 1.00 98.25 184 ILE A CA 1
ATOM 1533 C C . ILE A 1 184 ? -10.269 4.310 15.471 1.00 98.25 184 ILE A C 1
ATOM 1535 O O . ILE A 1 184 ? -10.117 3.999 16.649 1.00 98.25 184 ILE A O 1
ATOM 1539 N N . LEU A 1 185 ? -10.490 5.577 15.101 1.00 98.06 185 LEU A N 1
ATOM 1540 C CA . LEU A 1 185 ? -10.550 6.692 16.059 1.00 98.06 185 LEU A CA 1
ATOM 1541 C C . LEU A 1 185 ? -11.656 6.503 17.111 1.00 98.06 185 LEU A C 1
ATOM 1543 O O . LEU A 1 185 ? -11.470 6.821 18.288 1.00 98.06 185 LEU A O 1
ATOM 1547 N N . LYS A 1 186 ? -12.813 5.971 16.701 1.00 97.06 186 LYS A N 1
ATOM 1548 C CA . LYS A 1 186 ? -13.941 5.690 17.598 1.00 97.06 186 LYS A CA 1
ATOM 1549 C C . LYS A 1 186 ? -13.642 4.505 18.526 1.00 97.06 186 LYS A C 1
ATOM 1551 O O . LYS A 1 186 ? -13.803 4.628 19.744 1.00 97.06 186 LYS A O 1
ATOM 1556 N N . THR A 1 187 ? -13.190 3.397 17.939 1.00 97.69 187 THR A N 1
ATOM 1557 C CA . THR A 1 187 ? -12.996 2.079 18.571 1.00 97.69 187 THR A CA 1
ATOM 1558 C C . THR A 1 187 ? -11.756 2.013 19.450 1.00 97.69 187 THR A C 1
ATOM 1560 O O . THR A 1 187 ? -11.786 1.335 20.470 1.00 97.69 187 THR A O 1
ATOM 1563 N N . GLY A 1 188 ? -10.687 2.735 19.115 1.00 98.25 188 GLY A N 1
ATOM 1564 C CA . GLY A 1 188 ? -9.400 2.580 19.790 1.00 98.25 188 GLY A CA 1
ATOM 1565 C C . GLY A 1 188 ? -8.806 1.182 19.587 1.00 98.25 188 GLY A C 1
ATOM 1566 O O . GLY A 1 188 ? -9.205 0.441 18.691 1.00 98.25 188 GLY A O 1
ATOM 1567 N N . GLY A 1 189 ? -7.840 0.814 20.425 1.00 98.12 189 GLY A N 1
ATOM 1568 C CA . GLY A 1 189 ? -7.186 -0.493 20.429 1.00 98.12 189 GLY A CA 1
ATOM 1569 C C . GLY A 1 189 ? -6.072 -0.679 19.398 1.00 98.12 189 GLY A C 1
ATOM 1570 O O . GLY A 1 189 ? -5.475 -1.746 19.382 1.00 98.12 189 GLY A O 1
ATOM 1571 N N . ALA A 1 190 ? -5.767 0.311 18.556 1.00 98.00 190 ALA A N 1
ATOM 1572 C CA . ALA A 1 190 ? -4.643 0.255 17.619 1.00 98.00 190 ALA A CA 1
ATOM 1573 C C . ALA A 1 190 ? -3.439 1.017 18.194 1.00 98.00 190 ALA A C 1
ATOM 1575 O O . ALA A 1 190 ? -3.459 2.247 18.289 1.00 98.00 190 ALA A O 1
ATOM 1576 N N . TYR A 1 191 ? -2.396 0.298 18.609 1.00 97.62 191 TYR A N 1
ATOM 1577 C CA . TYR A 1 191 ? -1.189 0.895 19.180 1.00 97.62 191 TYR A CA 1
ATOM 1578 C C . TYR A 1 191 ? -0.200 1.296 18.083 1.00 97.62 191 TYR A C 1
ATOM 1580 O O . TYR A 1 191 ? 0.003 0.551 17.123 1.00 97.62 191 TYR A O 1
ATOM 1588 N N . ARG A 1 192 ? 0.410 2.485 18.231 1.00 96.62 192 ARG A N 1
ATOM 1589 C CA . ARG A 1 192 ? 1.337 3.084 17.245 1.00 96.62 192 ARG A CA 1
ATOM 1590 C C . ARG A 1 192 ? 0.795 2.994 15.820 1.00 96.62 192 ARG A C 1
ATOM 1592 O O . ARG A 1 192 ? 1.446 2.484 14.912 1.00 96.62 192 ARG A O 1
ATOM 1599 N N . CYS A 1 193 ? -0.438 3.458 15.667 1.00 97.75 193 CYS A N 1
ATOM 1600 C CA . CYS A 1 193 ? -1.190 3.260 14.450 1.00 97.75 193 CYS A CA 1
ATOM 1601 C C . CYS A 1 193 ? -0.935 4.382 13.439 1.00 97.75 193 CYS A C 1
ATOM 1603 O O . CYS A 1 193 ? -0.988 5.563 13.790 1.00 97.75 193 CYS A O 1
ATOM 1605 N N . THR A 1 194 ? -0.701 4.018 12.182 1.00 98.19 194 THR A N 1
ATOM 1606 C CA . THR A 1 194 ? -0.741 4.947 11.048 1.00 98.19 194 THR A CA 1
ATOM 1607 C C . THR A 1 194 ? -1.702 4.444 9.983 1.00 98.19 194 THR A C 1
ATOM 1609 O O . THR A 1 194 ? -1.908 3.237 9.840 1.00 98.19 194 THR A O 1
ATOM 1612 N N . ILE A 1 195 ? -2.298 5.371 9.237 1.00 98.44 195 ILE A N 1
ATOM 1613 C CA . ILE A 1 195 ? -3.088 5.072 8.048 1.00 98.44 195 ILE A CA 1
ATOM 1614 C C . ILE A 1 195 ? -2.597 5.923 6.874 1.00 98.44 195 ILE A C 1
ATOM 1616 O O . ILE A 1 195 ? -2.510 7.149 6.963 1.00 98.44 195 ILE A O 1
ATOM 1620 N N . LYS A 1 196 ? -2.277 5.268 5.764 1.00 97.88 196 LYS A N 1
ATOM 1621 C CA . LYS A 1 196 ? -1.659 5.874 4.580 1.00 97.88 196 LYS A CA 1
ATOM 1622 C C . LYS A 1 196 ? -2.490 5.554 3.343 1.00 97.88 196 LYS A C 1
ATOM 1624 O O . LYS A 1 196 ? -2.965 4.432 3.234 1.00 97.88 196 LYS A O 1
ATOM 1629 N N . GLU A 1 197 ? -2.695 6.531 2.465 1.00 98.19 197 GLU A N 1
ATOM 1630 C CA . GLU A 1 197 ? -3.263 6.346 1.119 1.00 98.19 197 GLU A CA 1
ATOM 1631 C C . GLU A 1 197 ? -2.102 6.379 0.124 1.00 98.19 197 GLU A C 1
ATOM 1633 O O . GLU A 1 197 ? -1.321 7.332 0.146 1.00 98.19 197 GLU A O 1
ATOM 1638 N N . GLU A 1 198 ? -2.010 5.386 -0.755 1.00 97.81 198 GLU A N 1
ATOM 1639 C CA . GLU A 1 198 ? -1.057 5.361 -1.869 1.00 97.81 198 GLU A CA 1
ATOM 1640 C C . GLU A 1 198 ? -1.843 5.401 -3.184 1.00 97.81 198 GLU A C 1
ATOM 1642 O O . GLU A 1 198 ? -2.900 4.776 -3.323 1.00 97.81 198 GLU A O 1
ATOM 1647 N N . ARG A 1 199 ? -1.398 6.221 -4.138 1.00 97.81 199 ARG A N 1
ATOM 1648 C CA . ARG A 1 199 ? -2.025 6.357 -5.458 1.00 97.81 199 ARG A CA 1
ATOM 1649 C C . ARG A 1 199 ? -1.067 5.890 -6.525 1.00 97.81 199 ARG A C 1
ATOM 1651 O O . ARG A 1 199 ? -0.041 6.537 -6.724 1.00 97.81 199 ARG A O 1
ATOM 1658 N N . ALA A 1 200 ? -1.456 4.868 -7.273 1.00 97.12 200 ALA A N 1
ATOM 1659 C CA . ALA A 1 200 ? -0.715 4.428 -8.440 1.00 97.12 200 ALA A CA 1
ATOM 1660 C C . ALA A 1 200 ? -0.697 5.550 -9.493 1.00 97.12 200 ALA A C 1
ATOM 1662 O O . ALA A 1 200 ? -1.737 5.973 -10.005 1.00 97.12 200 ALA A O 1
ATOM 1663 N N . ILE A 1 201 ? 0.498 6.051 -9.808 1.00 97.38 201 ILE A N 1
ATOM 1664 C CA . ILE A 1 201 ? 0.725 7.088 -10.827 1.00 97.38 201 ILE A CA 1
ATOM 1665 C C . ILE A 1 201 ? 1.426 6.538 -12.069 1.00 97.38 201 ILE A C 1
ATOM 1667 O O . ILE A 1 201 ? 1.338 7.141 -13.140 1.00 97.38 201 ILE A O 1
ATOM 1671 N N . LYS A 1 202 ? 2.121 5.403 -11.942 1.00 97.38 202 LYS A N 1
ATOM 1672 C CA . LYS A 1 202 ? 2.786 4.711 -13.048 1.00 97.38 202 LYS A CA 1
ATOM 1673 C C . LYS A 1 202 ? 2.922 3.231 -12.708 1.00 97.38 202 LYS A C 1
ATOM 1675 O O . LYS A 1 202 ? 3.149 2.888 -11.558 1.00 97.38 202 LYS A O 1
ATOM 1680 N N . PHE A 1 203 ? 2.791 2.353 -13.693 1.00 96.38 203 PHE A N 1
ATOM 1681 C CA . PHE A 1 203 ? 3.038 0.925 -13.502 1.00 96.38 203 PHE A CA 1
ATOM 1682 C C . PHE A 1 203 ? 3.508 0.292 -14.810 1.00 96.38 203 PHE A C 1
ATOM 1684 O O . PHE A 1 203 ? 3.224 0.809 -15.895 1.00 96.38 203 PHE A O 1
ATOM 1691 N N . LYS A 1 204 ? 4.223 -0.831 -14.714 1.00 96.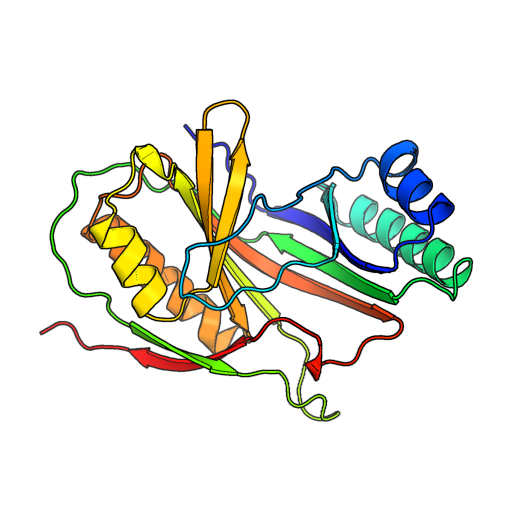06 204 LYS A N 1
ATOM 1692 C CA . LYS A 1 204 ? 4.610 -1.639 -15.874 1.00 96.06 204 LYS A CA 1
ATOM 1693 C C . LYS A 1 204 ? 4.799 -3.098 -15.475 1.00 96.06 204 LYS A C 1
ATOM 1695 O O . LYS A 1 204 ? 5.532 -3.392 -14.537 1.00 96.06 204 LYS A O 1
ATOM 1700 N N . MET A 1 205 ? 4.129 -4.002 -16.186 1.00 94.75 205 MET A N 1
ATOM 1701 C CA . MET A 1 205 ? 4.162 -5.446 -15.929 1.00 94.75 205 MET A CA 1
ATOM 1702 C C . MET A 1 205 ? 5.110 -6.152 -16.901 1.00 94.75 205 MET A C 1
ATOM 1704 O O . MET A 1 205 ? 5.144 -5.820 -18.086 1.00 94.75 205 MET A O 1
ATOM 1708 N N . TYR A 1 206 ? 5.837 -7.151 -16.405 1.00 95.62 206 TYR A N 1
ATOM 1709 C CA . TYR A 1 206 ? 6.832 -7.912 -17.153 1.00 95.62 206 TYR A CA 1
ATOM 1710 C C . TYR A 1 206 ? 6.652 -9.406 -16.881 1.00 95.62 206 TYR A C 1
ATOM 1712 O O . TYR A 1 206 ? 6.868 -9.878 -15.767 1.00 95.62 206 TYR A O 1
ATOM 1720 N N . GLY A 1 207 ? 6.219 -10.161 -17.892 1.00 92.88 207 GLY A N 1
ATOM 1721 C CA . GLY A 1 207 ? 6.053 -11.616 -17.777 1.00 92.88 207 GLY A CA 1
ATOM 1722 C C . GLY A 1 207 ? 4.962 -12.077 -16.799 1.00 92.88 207 GLY A C 1
ATOM 1723 O O . GLY A 1 207 ? 4.917 -13.261 -16.474 1.00 92.88 207 GLY A O 1
ATOM 1724 N N . ILE A 1 208 ? 4.093 -11.172 -16.338 1.00 92.19 208 ILE A N 1
ATOM 1725 C CA . ILE A 1 208 ? 2.930 -11.467 -15.491 1.00 92.19 208 ILE A CA 1
ATOM 1726 C C . ILE A 1 208 ? 1.647 -10.935 -16.136 1.00 92.19 208 ILE A C 1
ATOM 1728 O O . ILE A 1 208 ? 1.692 -9.994 -16.933 1.00 92.19 208 ILE A O 1
ATOM 1732 N N . ALA A 1 209 ? 0.504 -11.515 -15.775 1.00 89.69 209 ALA A N 1
ATOM 1733 C CA . ALA A 1 209 ? -0.815 -11.049 -16.187 1.00 89.69 209 ALA A CA 1
ATOM 1734 C C . ALA A 1 209 ? -1.533 -10.316 -15.043 1.00 89.69 209 ALA A C 1
ATOM 1736 O O . ALA A 1 209 ? -1.202 -10.481 -13.875 1.00 89.69 209 ALA A O 1
ATOM 1737 N N . SER A 1 210 ? -2.586 -9.551 -15.347 1.00 88.38 210 SER A N 1
ATOM 1738 C CA . SER A 1 210 ? -3.375 -8.881 -14.298 1.00 88.38 210 SER A CA 1
ATOM 1739 C C . SER A 1 210 ? -4.012 -9.853 -13.302 1.00 88.38 210 SER A C 1
ATOM 1741 O O . SER A 1 210 ? -4.260 -9.478 -12.162 1.00 88.38 210 SER A O 1
ATOM 1743 N N . VAL A 1 211 ? -4.248 -11.101 -13.718 1.00 86.69 211 VAL A N 1
ATOM 1744 C CA . VAL A 1 211 ? -4.767 -12.161 -12.843 1.00 86.69 211 VAL A CA 1
ATOM 1745 C C . VAL A 1 211 ? -3.747 -12.663 -11.818 1.00 86.69 211 VAL A C 1
ATOM 1747 O O . VAL A 1 211 ? -4.123 -13.326 -10.859 1.00 86.69 211 VAL A O 1
ATOM 1750 N N . ASP A 1 212 ? -2.465 -12.352 -12.022 1.00 86.75 212 ASP A N 1
ATOM 1751 C CA . ASP A 1 212 ? -1.378 -12.657 -11.093 1.00 86.75 212 ASP A CA 1
ATOM 1752 C C . ASP A 1 212 ? -1.201 -11.593 -10.006 1.00 86.75 212 ASP A C 1
ATOM 1754 O O . ASP A 1 212 ? -0.372 -11.778 -9.114 1.00 86.75 212 ASP A O 1
ATOM 1758 N N . LEU A 1 213 ? -1.907 -10.466 -10.115 1.00 89.25 213 LEU A N 1
ATOM 1759 C CA . LEU A 1 213 ? -1.821 -9.359 -9.172 1.00 89.25 213 LEU A CA 1
ATOM 1760 C C . LEU A 1 213 ? -2.680 -9.636 -7.932 1.00 89.25 213 LEU A C 1
ATOM 1762 O O . LEU A 1 213 ? -3.668 -10.372 -8.020 1.00 89.25 213 LEU A O 1
ATOM 1766 N N . PRO A 1 214 ? -2.349 -9.021 -6.785 1.00 89.31 214 PRO A N 1
ATOM 1767 C CA . PRO A 1 214 ? -3.169 -9.159 -5.592 1.00 89.31 214 PRO A CA 1
ATOM 1768 C C . PRO A 1 214 ? -4.600 -8.644 -5.816 1.00 89.31 214 PRO A C 1
ATOM 1770 O O . PRO A 1 214 ? -4.837 -7.746 -6.630 1.00 89.31 214 PRO A O 1
ATOM 1773 N N . GLU A 1 215 ? -5.571 -9.242 -5.116 1.00 93.69 215 GLU A N 1
ATOM 1774 C CA . GLU A 1 215 ? -6.982 -8.912 -5.331 1.00 93.69 215 GLU A CA 1
ATOM 1775 C C . GLU A 1 215 ? -7.262 -7.465 -4.926 1.00 93.69 215 GLU A C 1
ATOM 1777 O O . GLU A 1 215 ? -6.647 -6.894 -4.021 1.00 93.69 215 GLU A O 1
ATOM 1782 N N . ILE A 1 216 ? -8.248 -6.885 -5.590 1.00 95.75 216 ILE A N 1
ATOM 1783 C CA . ILE A 1 216 ? -8.762 -5.554 -5.308 1.00 95.75 216 ILE A CA 1
ATOM 1784 C C . ILE A 1 216 ? -10.114 -5.658 -4.598 1.00 95.75 216 ILE A C 1
ATOM 1786 O O . ILE A 1 216 ? -10.761 -6.712 -4.591 1.00 95.75 216 ILE A O 1
ATOM 1790 N N . ALA A 1 217 ? -10.584 -4.546 -4.042 1.00 96.62 217 ALA A N 1
ATOM 1791 C CA . ALA A 1 217 ? -11.959 -4.419 -3.588 1.00 96.62 217 ALA A CA 1
ATOM 1792 C C . ALA A 1 217 ? -12.926 -4.713 -4.752 1.00 96.62 217 ALA A C 1
ATOM 1794 O O . ALA A 1 217 ? -12.868 -4.082 -5.810 1.00 96.62 217 ALA A O 1
ATOM 1795 N N . GLY A 1 218 ? -13.806 -5.695 -4.559 1.00 95.12 218 GLY A N 1
ATOM 1796 C CA . GLY A 1 218 ? -14.874 -6.047 -5.487 1.00 95.12 218 GLY A CA 1
ATOM 1797 C C . GLY A 1 218 ? -16.181 -5.379 -5.088 1.00 95.12 218 GLY A C 1
ATOM 1798 O O . GLY A 1 218 ? -16.576 -4.378 -5.679 1.00 95.12 218 GLY A O 1
ATOM 1799 N N . ASN A 1 219 ? -16.845 -5.936 -4.076 1.00 96.12 219 ASN A N 1
ATOM 1800 C CA . ASN A 1 219 ? -18.077 -5.392 -3.510 1.00 96.12 219 ASN A CA 1
ATOM 1801 C C . ASN A 1 219 ? -17.813 -4.882 -2.089 1.00 96.12 219 ASN A C 1
ATOM 1803 O O . ASN A 1 219 ? -17.303 -5.626 -1.252 1.00 96.12 219 ASN A O 1
ATOM 1807 N N . ILE A 1 220 ? -18.181 -3.631 -1.809 1.00 97.12 220 ILE A N 1
ATOM 1808 C CA . ILE A 1 220 ? -18.076 -3.037 -0.473 1.00 97.12 220 ILE A CA 1
ATOM 1809 C C . ILE A 1 220 ? -19.487 -2.798 0.057 1.00 97.12 220 ILE A C 1
ATOM 1811 O O . ILE A 1 220 ? -20.233 -1.962 -0.450 1.00 97.12 220 ILE A O 1
ATOM 1815 N N . GLN A 1 221 ? -19.847 -3.529 1.106 1.00 97.00 221 GLN A N 1
ATOM 1816 C CA . GLN A 1 221 ? -21.106 -3.354 1.817 1.00 97.00 221 GLN A CA 1
ATOM 1817 C C . GLN A 1 221 ? -20.873 -2.445 3.018 1.00 97.00 221 GLN A C 1
ATOM 1819 O O . GLN A 1 221 ? -20.217 -2.848 3.976 1.00 97.00 221 GLN A O 1
ATOM 1824 N N . TYR A 1 222 ? -21.419 -1.231 2.980 1.00 95.19 222 TYR A N 1
ATOM 1825 C CA . TYR A 1 222 ? -21.411 -0.328 4.128 1.00 95.19 222 TYR A CA 1
ATOM 1826 C C . TYR A 1 222 ? -22.562 -0.676 5.071 1.00 95.19 222 TYR A C 1
ATOM 1828 O O . TYR A 1 222 ? -23.731 -0.681 4.682 1.00 95.19 222 TYR A O 1
ATOM 1836 N N . LEU A 1 223 ? -22.221 -0.989 6.317 1.00 90.94 223 LEU A N 1
ATOM 1837 C CA . LEU A 1 223 ? -23.169 -1.394 7.344 1.00 90.94 223 LEU A CA 1
ATOM 1838 C C . LEU A 1 223 ? -23.619 -0.141 8.096 1.00 90.94 223 LEU A C 1
ATOM 1840 O O . LEU A 1 223 ? -22.817 0.518 8.761 1.00 90.94 223 LEU A O 1
ATOM 1844 N N . VAL A 1 224 ? -24.900 0.211 7.964 1.00 76.12 224 VAL A N 1
ATOM 1845 C CA . VAL A 1 224 ? -25.488 1.342 8.692 1.00 76.12 224 VAL A CA 1
ATOM 1846 C C . VAL A 1 224 ? -25.371 1.059 10.189 1.00 76.12 224 VAL A C 1
ATOM 1848 O O . VAL A 1 224 ? -25.853 0.034 10.669 1.00 76.12 224 VAL A O 1
ATOM 1851 N N . GLN A 1 225 ? -24.713 1.956 10.924 1.00 59.28 225 GLN A N 1
ATOM 1852 C CA . GLN A 1 225 ? -24.705 1.900 12.384 1.00 59.28 225 GLN A CA 1
ATOM 1853 C C . GLN A 1 225 ? -26.095 2.332 12.869 1.00 59.28 225 GLN A C 1
ATOM 1855 O O . GLN A 1 225 ? -26.475 3.484 12.657 1.00 59.28 225 GLN A O 1
ATOM 1860 N N . ALA A 1 226 ? -26.854 1.389 13.433 1.00 45.34 226 ALA A N 1
ATOM 1861 C CA . ALA A 1 226 ? -28.080 1.673 14.180 1.00 45.34 226 ALA A CA 1
ATOM 1862 C C . ALA A 1 226 ? -27.761 2.359 15.516 1.00 45.34 226 ALA A C 1
ATOM 1864 O O . ALA A 1 226 ? -26.675 2.074 16.078 1.00 45.34 226 ALA A O 1
#

pLDDT: mean 93.78, std 6.95, range [45.34, 98.44]

Secondary structure (DSSP, 8-state):
------SEEEEEEEEEE--HHHHHIIIIIS--EE-------TTS-----SEEEEEEESSHHHHHHHHHHHHHHHHH-TT-EEEEEEEEEEEEEEE----------SEEEEEE-----TTSPPP-EEEEEEEETTTS-HHHHHHHHHTT-EEEEEEETTEEEEEEEEEE-HHHHHHHHHHHHHHHHHH---TTEEEEEEEEEEEEEES--GGGSPPEEEEEEE----

Foldseek 3Di:
DDDWDAQKKKKKWQFLDDDPVLVCCCCVVVNWDFFFFPWWDPPFDADGGPTITMDIGRDPVSVVVVVVVNVVVCVVPLVTATKMFMKHWRDKDWADADDFDDDAQQKAFDWDFDPLDPPDDDWFKKKKKKFFDVQFDPVVVVRLRRSPWTWTWTDDPVGIMIITMAIHHPVVHVVVQVSVSVVCNVGGRGHRIMMIMITTPDMDGRNDTSRSDDIHGDDMDGHDDD

Organism: NCBI:txid2492395

Nearest PDB structures (foldseek):
  2wvb-assembly1_B  TM=5.054E-01  e=3.051E+00  Helicobacter pylori 26695
  2wny-assembly2_B  TM=4.397E-01  e=2.445E+00  Methanothermobacter thermautotrophicus
  2qrr-assembly1_A  TM=3.466E-01  e=4.753E+00  Vibrio parahaemolyticus RIMD 2210633
  2wvc-assembly1_B  TM=4.308E-01  e=5.613E+00  Helicobacter pylori 26695
  3tuj-assembly1_C  TM=3.752E-01  e=7.826E+00  Escherichia coli K-12

Sequence (226 aa):
MELTQPNIFHIHIDAKKMPQLFDEFAIKELGFYDTDFNGHPEGYQHFEPIRHLTLKVKTKEDFSEIWDKLELKTNEHPDFVGYLEGEFIPKDEYIPYKEFTDHPVPFKIERRVLSGSEKEAFRQTEFHLTMEKSQSSPVLMKRLLDSGLYGAYIPKKDGEFLVLTMQGFIKDIVPLYEILKSYILKTGGAYRCTIKEERAIKFKMYGIASVDLPEIAGNIQYLVQA

Radius of gyration: 17.74 Å; Cα contacts (8 Å, |Δi|>4): 477; chains: 1; bounding box: 52×34×47 Å

Mean predicted aligned error: 3.9 Å